Protein AF-A0A2D5GW12-F1 (afdb_monomer)

Radius of gyration: 17.93 Å; Cα contacts (8 Å, |Δi|>4): 454; chains: 1; bounding box: 46×48×48 Å

Structure (mmCIF, N/CA/C/O backbone):
data_AF-A0A2D5GW12-F1
#
_entry.id   AF-A0A2D5GW12-F1
#
loop_
_atom_site.group_PDB
_atom_site.id
_atom_site.type_symbol
_atom_site.label_atom_id
_atom_site.label_alt_id
_atom_site.label_comp_id
_atom_site.label_asym_id
_atom_site.label_entity_id
_atom_site.label_seq_id
_atom_site.pdbx_PDB_ins_code
_atom_site.Cartn_x
_atom_site.Cartn_y
_atom_site.Cartn_z
_atom_site.occupancy
_atom_site.B_iso_or_equiv
_atom_site.auth_seq_id
_atom_site.auth_comp_id
_atom_site.auth_asym_id
_atom_site.auth_atom_id
_atom_site.pdbx_PDB_model_num
ATOM 1 N N . ILE A 1 1 ? -1.863 -20.885 -4.330 1.00 93.12 1 ILE A N 1
ATOM 2 C CA . ILE A 1 1 ? -0.421 -20.572 -4.180 1.00 93.12 1 ILE A CA 1
ATOM 3 C C . ILE A 1 1 ? 0.417 -21.845 -4.154 1.00 93.12 1 ILE A C 1
ATOM 5 O O . ILE A 1 1 ? 1.063 -22.079 -5.155 1.00 93.12 1 ILE A O 1
ATOM 9 N N . ARG A 1 2 ? 0.350 -22.716 -3.129 1.00 97.38 2 ARG A N 1
ATOM 10 C CA . ARG A 1 2 ? 1.159 -23.964 -3.081 1.00 97.38 2 ARG A CA 1
ATOM 11 C C . ARG A 1 2 ? 1.099 -24.809 -4.361 1.00 97.38 2 ARG A C 1
ATOM 13 O O . ARG A 1 2 ? 2.131 -25.068 -4.945 1.00 97.38 2 ARG A O 1
ATOM 20 N N . ALA A 1 3 ? -0.102 -25.092 -4.865 1.00 98.00 3 ALA A N 1
ATOM 21 C CA . ALA A 1 3 ? -0.255 -25.834 -6.121 1.00 98.00 3 ALA A CA 1
ATOM 22 C C . ALA A 1 3 ? 0.416 -25.157 -7.338 1.00 98.00 3 ALA A C 1
ATOM 24 O O . ALA A 1 3 ? 0.892 -25.848 -8.224 1.00 98.00 3 ALA A O 1
ATOM 25 N N . ALA A 1 4 ? 0.470 -23.820 -7.381 1.00 98.00 4 ALA A N 1
ATOM 26 C CA . ALA A 1 4 ? 1.173 -23.096 -8.443 1.00 98.00 4 ALA A CA 1
ATOM 27 C C . ALA A 1 4 ? 2.695 -23.142 -8.245 1.00 98.00 4 ALA A C 1
ATOM 29 O O . ALA A 1 4 ? 3.424 -23.263 -9.219 1.00 98.00 4 ALA A O 1
ATOM 30 N N . ILE A 1 5 ? 3.165 -23.111 -6.992 1.00 98.50 5 ILE A N 1
ATOM 31 C CA . ILE A 1 5 ? 4.583 -23.299 -6.659 1.00 98.50 5 ILE A CA 1
ATOM 32 C C . ILE A 1 5 ? 5.052 -24.693 -7.085 1.00 98.50 5 ILE A C 1
ATOM 34 O O . ILE A 1 5 ? 6.125 -24.808 -7.667 1.00 98.50 5 ILE A O 1
ATOM 38 N N . ASP A 1 6 ? 4.248 -25.726 -6.830 1.00 98.44 6 ASP A N 1
ATOM 39 C CA . ASP A 1 6 ? 4.580 -27.106 -7.199 1.00 98.44 6 ASP A CA 1
ATOM 40 C C . ASP A 1 6 ? 4.675 -27.292 -8.727 1.00 98.44 6 ASP A C 1
ATOM 42 O O . ASP A 1 6 ? 5.466 -28.106 -9.197 1.00 98.44 6 ASP A O 1
ATOM 46 N N . ASP A 1 7 ? 3.895 -26.528 -9.499 1.00 98.50 7 ASP A N 1
ATOM 47 C CA . ASP A 1 7 ? 3.844 -26.591 -10.967 1.00 98.50 7 ASP A CA 1
ATOM 48 C C . ASP A 1 7 ? 4.898 -25.695 -11.650 1.00 98.50 7 ASP A C 1
ATOM 50 O O . ASP A 1 7 ? 5.597 -26.113 -12.570 1.00 98.50 7 ASP A O 1
ATOM 54 N N . LEU A 1 8 ? 5.043 -24.449 -11.188 1.00 98.31 8 LEU A N 1
ATOM 55 C CA . LEU A 1 8 ? 5.810 -23.395 -11.869 1.00 98.31 8 LEU A CA 1
ATOM 56 C C . LEU A 1 8 ? 7.112 -23.014 -11.152 1.00 98.31 8 LEU A C 1
ATOM 58 O O . LEU A 1 8 ? 7.918 -22.261 -11.700 1.00 98.31 8 LEU A O 1
ATOM 62 N N . GLY A 1 9 ? 7.307 -23.480 -9.920 1.00 98.56 9 GLY A N 1
ATOM 63 C CA . GLY A 1 9 ? 8.330 -22.973 -9.009 1.00 98.56 9 GLY A CA 1
ATOM 64 C C . GLY A 1 9 ? 7.919 -21.673 -8.304 1.00 98.56 9 GLY A C 1
ATOM 65 O O . GLY A 1 9 ? 6.956 -20.992 -8.679 1.00 98.56 9 GLY A O 1
ATOM 66 N N . ILE A 1 10 ? 8.662 -21.328 -7.248 1.00 98.50 10 ILE A N 1
ATOM 67 C CA . ILE A 1 10 ? 8.379 -20.174 -6.377 1.00 98.50 10 ILE A CA 1
ATOM 68 C C . ILE A 1 10 ? 8.477 -18.860 -7.159 1.00 98.50 10 ILE A C 1
ATOM 70 O O . ILE A 1 10 ? 7.523 -18.084 -7.167 1.00 98.50 10 ILE A O 1
ATOM 74 N N . ASP A 1 11 ? 9.587 -18.642 -7.866 1.00 98.25 11 ASP A N 1
ATOM 75 C CA . ASP A 1 11 ? 9.885 -17.359 -8.516 1.00 98.25 11 ASP A CA 1
ATOM 76 C C . ASP A 1 11 ? 8.862 -17.008 -9.596 1.00 98.25 11 ASP A C 1
ATOM 78 O O . ASP A 1 11 ? 8.340 -15.894 -9.637 1.00 98.25 11 ASP A O 1
ATOM 82 N N . ARG A 1 12 ? 8.499 -17.984 -10.439 1.00 98.06 12 ARG A N 1
ATOM 83 C CA . ARG A 1 12 ? 7.492 -17.768 -11.481 1.00 98.06 12 ARG A CA 1
ATOM 84 C C . ARG A 1 12 ? 6.094 -17.586 -10.898 1.00 98.06 12 ARG A C 1
ATOM 86 O O . ARG A 1 12 ? 5.320 -16.787 -11.423 1.00 98.06 12 ARG A O 1
ATOM 93 N N . THR A 1 13 ? 5.768 -18.290 -9.815 1.00 98.62 13 THR A N 1
ATOM 94 C CA . THR A 1 13 ? 4.500 -18.081 -9.104 1.00 98.62 13 THR A CA 1
ATOM 95 C C . THR A 1 13 ? 4.423 -16.672 -8.521 1.00 98.62 13 THR A C 1
ATOM 97 O O . THR A 1 13 ? 3.388 -16.022 -8.659 1.00 98.62 13 THR A O 1
ATOM 100 N N . CYS A 1 14 ? 5.509 -16.188 -7.912 1.00 98.56 14 CYS A N 1
ATOM 101 C CA . CYS A 1 14 ? 5.612 -14.826 -7.397 1.00 98.56 14 CYS A CA 1
ATOM 102 C C . CYS A 1 14 ? 5.422 -13.794 -8.514 1.00 98.5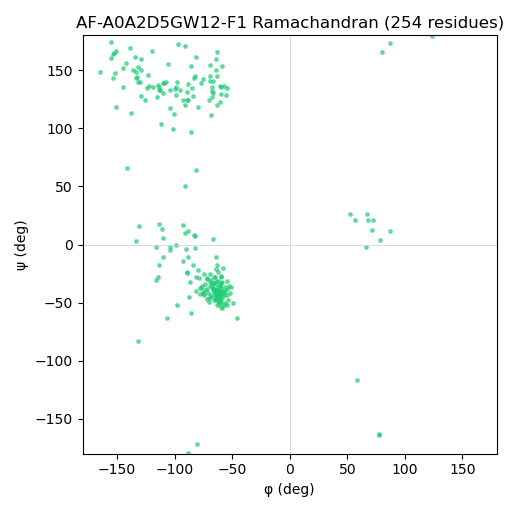6 14 CYS A C 1
ATOM 104 O O . CYS A 1 14 ? 4.531 -12.953 -8.421 1.00 98.56 14 CYS A O 1
ATOM 106 N N . ASP A 1 15 ? 6.192 -13.894 -9.598 1.00 97.62 15 ASP A N 1
ATOM 107 C CA . ASP A 1 15 ? 6.096 -12.973 -10.735 1.00 97.62 15 ASP A CA 1
ATOM 108 C C . ASP A 1 15 ? 4.660 -12.873 -11.288 1.00 97.62 15 ASP A C 1
ATOM 110 O O . ASP A 1 15 ? 4.109 -11.778 -11.421 1.00 97.62 15 ASP A O 1
ATOM 114 N N . LEU A 1 16 ? 3.999 -14.016 -11.512 1.00 97.81 16 LEU A N 1
ATOM 115 C CA . LEU A 1 16 ? 2.615 -14.050 -11.997 1.00 97.81 16 LEU A CA 1
ATOM 116 C C . LEU A 1 16 ? 1.611 -13.493 -10.979 1.00 97.81 16 LEU A C 1
ATOM 118 O O . LEU A 1 16 ? 0.665 -12.805 -11.371 1.00 97.81 16 LEU A O 1
ATOM 122 N N . PHE A 1 17 ? 1.808 -13.764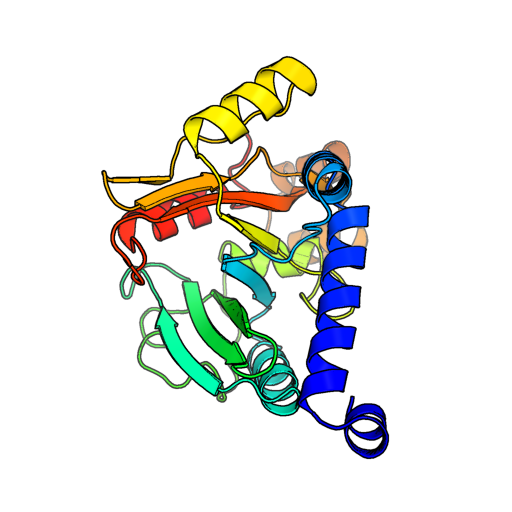 -9.686 1.00 98.00 17 PHE A N 1
ATOM 123 C CA . PHE A 1 17 ? 0.965 -13.219 -8.624 1.00 98.00 17 PHE A CA 1
ATOM 124 C C . PHE A 1 17 ? 1.031 -11.687 -8.610 1.00 98.00 17 PHE A C 1
ATOM 126 O O . PHE A 1 17 ? -0.005 -11.027 -8.668 1.00 98.00 17 PHE A O 1
ATOM 133 N N . PHE A 1 18 ? 2.231 -11.102 -8.626 1.00 97.56 18 PHE A N 1
ATOM 134 C CA . PHE A 1 18 ? 2.379 -9.644 -8.597 1.00 97.56 18 PHE A CA 1
ATOM 135 C C . PHE A 1 18 ? 2.038 -8.973 -9.928 1.00 97.56 18 PHE A C 1
ATOM 137 O O . PHE A 1 18 ? 1.586 -7.828 -9.935 1.00 97.56 18 PHE A O 1
ATOM 144 N N . ALA A 1 19 ? 2.158 -9.676 -11.058 1.00 97.12 19 ALA A N 1
ATOM 145 C CA . ALA A 1 19 ? 1.581 -9.207 -12.313 1.00 97.12 19 ALA A CA 1
ATOM 146 C C . ALA A 1 19 ? 0.052 -9.047 -12.201 1.00 97.12 19 ALA A C 1
ATOM 148 O O . ALA A 1 19 ? -0.491 -8.035 -12.652 1.00 97.12 19 ALA A O 1
ATOM 149 N N . ALA A 1 20 ? -0.631 -10.000 -11.556 1.00 97.69 20 ALA A N 1
ATOM 150 C CA . ALA A 1 20 ? -2.069 -9.924 -11.310 1.00 97.69 20 ALA A CA 1
ATOM 151 C C . ALA A 1 20 ? -2.434 -8.822 -10.299 1.00 97.69 20 ALA A C 1
ATOM 153 O O . ALA A 1 20 ? -3.356 -8.052 -10.567 1.00 97.69 20 ALA A O 1
ATOM 154 N N . GLU A 1 21 ? -1.690 -8.679 -9.197 1.00 98.19 21 GLU A N 1
ATOM 155 C CA . GLU A 1 21 ? -1.925 -7.606 -8.215 1.00 98.19 21 GLU A CA 1
ATOM 156 C C . GLU A 1 21 ? -1.760 -6.214 -8.842 1.00 98.19 21 GLU A C 1
ATOM 158 O O . GLU A 1 21 ? -2.618 -5.346 -8.663 1.00 98.19 21 GLU A O 1
ATOM 163 N N . ARG A 1 22 ? -0.715 -6.002 -9.658 1.00 97.88 22 ARG A N 1
ATOM 164 C CA . ARG A 1 22 ? -0.532 -4.748 -10.410 1.00 97.88 22 ARG A CA 1
ATOM 165 C C . ARG A 1 22 ? -1.679 -4.488 -11.379 1.00 97.88 22 ARG A C 1
ATOM 167 O O . ARG A 1 22 ? -2.168 -3.362 -11.442 1.00 97.88 22 ARG A O 1
ATOM 174 N N . ALA A 1 23 ? -2.133 -5.508 -12.107 1.00 97.62 23 ALA A N 1
ATOM 175 C CA . ALA A 1 23 ? -3.271 -5.371 -13.013 1.00 97.62 23 ALA A CA 1
ATOM 176 C C . ALA A 1 23 ? -4.561 -5.007 -12.257 1.00 97.62 23 ALA A C 1
ATOM 178 O O . ALA A 1 23 ? -5.297 -4.120 -12.692 1.00 97.62 23 ALA A O 1
ATOM 179 N N . TYR A 1 24 ? -4.811 -5.644 -11.111 1.00 98.06 24 TYR A N 1
ATOM 180 C CA . TYR A 1 24 ? -5.976 -5.373 -10.272 1.00 98.06 24 TYR A CA 1
ATOM 181 C C . TYR A 1 24 ? -5.961 -3.950 -9.700 1.00 98.06 24 TYR A C 1
ATOM 183 O O . TYR A 1 24 ? -6.946 -3.217 -9.825 1.00 98.06 24 TYR A O 1
ATOM 191 N N . TRP A 1 25 ? -4.831 -3.520 -9.137 1.00 97.75 25 TRP A N 1
ATOM 192 C CA . TRP A 1 25 ? -4.657 -2.156 -8.635 1.00 97.75 25 TRP A CA 1
ATOM 193 C C . TRP A 1 25 ? -4.823 -1.112 -9.748 1.00 97.75 25 TRP A C 1
ATOM 195 O O . TRP A 1 25 ? -5.579 -0.154 -9.589 1.00 97.75 25 TRP A O 1
ATOM 205 N N . GLN A 1 26 ? -4.206 -1.333 -10.911 1.00 97.25 26 GLN A N 1
ATOM 206 C CA . GLN A 1 26 ? -4.296 -0.432 -12.060 1.00 97.25 26 GLN A CA 1
ATOM 207 C C . GLN A 1 26 ? -5.744 -0.253 -12.551 1.00 97.25 26 GLN A C 1
ATOM 209 O O . GLN A 1 26 ? -6.155 0.848 -12.923 1.00 97.25 26 GLN A O 1
ATOM 214 N N . GLN A 1 27 ? -6.569 -1.302 -12.538 1.00 96.31 27 GLN A N 1
ATOM 215 C CA . GLN A 1 27 ? -7.988 -1.180 -12.905 1.00 96.31 27 GLN A CA 1
ATOM 216 C C . GLN A 1 27 ? -8.765 -0.241 -11.975 1.00 96.31 27 GLN A C 1
ATOM 218 O O . GLN A 1 27 ? -9.770 0.342 -12.382 1.00 96.31 27 GLN A O 1
ATOM 223 N N . ARG A 1 28 ? -8.277 -0.045 -10.751 1.00 96.19 28 ARG A N 1
ATOM 224 C CA . ARG A 1 28 ? -8.914 0.757 -9.705 1.00 96.19 28 ARG A CA 1
ATOM 225 C C . ARG A 1 28 ? -8.152 2.041 -9.393 1.00 96.19 28 ARG A C 1
ATOM 227 O O . ARG A 1 28 ? -8.450 2.656 -8.383 1.00 96.19 28 ARG A O 1
ATOM 234 N N . ASN A 1 29 ? -7.195 2.439 -10.229 1.00 97.56 29 ASN A N 1
ATOM 235 C CA . ASN A 1 29 ? -6.465 3.693 -10.089 1.00 97.56 29 ASN A CA 1
ATOM 236 C C . ASN A 1 29 ? -6.301 4.350 -11.470 1.00 97.56 29 ASN A C 1
ATOM 238 O O . ASN A 1 29 ? -5.664 3.798 -12.371 1.00 97.56 29 ASN A O 1
ATOM 242 N N . GLY A 1 30 ? -6.941 5.501 -11.675 1.00 96.25 30 GLY A N 1
ATOM 243 C CA . GLY A 1 30 ? -6.948 6.212 -12.952 1.00 96.25 30 GLY A CA 1
ATOM 244 C C . GLY A 1 30 ? -5.565 6.697 -13.358 1.00 96.25 30 GLY A C 1
ATOM 245 O O . GLY A 1 30 ? -5.158 6.509 -14.508 1.00 96.25 30 GLY A O 1
ATOM 246 N N . VAL A 1 31 ? -4.815 7.235 -12.398 1.00 96.06 31 VAL A N 1
ATOM 247 C CA . VAL A 1 31 ? -3.455 7.733 -12.618 1.00 96.06 31 VAL A CA 1
ATOM 248 C C . VAL A 1 31 ? -2.508 6.597 -13.002 1.00 96.06 31 VAL A C 1
ATOM 250 O O . VAL A 1 31 ? -1.716 6.736 -13.932 1.00 96.06 31 VAL A O 1
ATOM 253 N N . ALA A 1 32 ? -2.653 5.429 -12.375 1.00 96.38 32 ALA A N 1
ATOM 254 C CA . ALA A 1 32 ? -1.909 4.230 -12.734 1.00 96.38 32 ALA A CA 1
ATOM 255 C C . ALA A 1 32 ? -2.147 3.807 -14.187 1.00 96.38 32 ALA A C 1
ATOM 257 O O . ALA A 1 32 ? -1.201 3.426 -14.870 1.00 96.38 32 ALA A O 1
ATOM 258 N N . ARG A 1 33 ? -3.388 3.883 -14.695 1.00 96.81 33 ARG A N 1
ATOM 259 C CA . ARG A 1 33 ? -3.682 3.561 -16.106 1.00 96.81 33 ARG A CA 1
ATOM 260 C C . ARG A 1 33 ? -3.012 4.531 -17.064 1.00 96.81 33 ARG A C 1
ATOM 262 O O . ARG A 1 33 ? -2.445 4.086 -18.058 1.00 96.81 33 ARG A O 1
ATOM 269 N N . ILE A 1 34 ? -3.080 5.825 -16.757 1.00 95.81 34 ILE A N 1
ATOM 270 C CA . ILE A 1 34 ? -2.430 6.877 -17.542 1.00 95.81 34 ILE A CA 1
ATOM 271 C C . ILE A 1 34 ? -0.928 6.609 -17.590 1.00 95.81 34 ILE A C 1
ATOM 273 O O . ILE A 1 34 ? -0.362 6.455 -18.671 1.00 95.81 34 ILE A O 1
ATOM 277 N N . GLN A 1 35 ? -0.294 6.467 -16.425 1.00 95.44 35 GLN A N 1
ATOM 278 C CA . GLN A 1 35 ? 1.147 6.272 -16.363 1.00 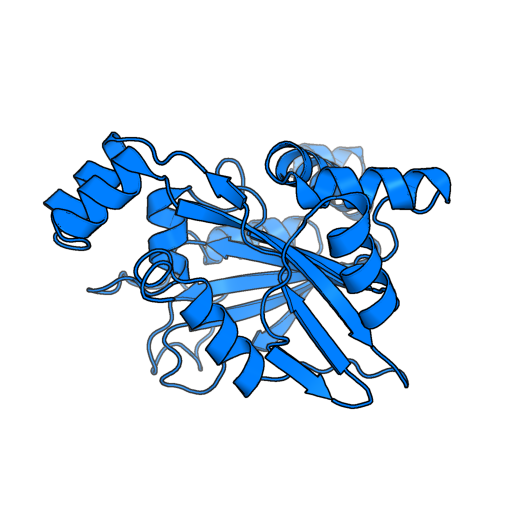95.44 35 GLN A CA 1
ATOM 279 C C . GLN A 1 35 ? 1.568 4.946 -17.001 1.00 95.44 35 GLN A C 1
ATOM 281 O O . GLN A 1 35 ? 2.532 4.922 -17.762 1.00 95.44 35 GLN A O 1
ATOM 286 N N . LYS A 1 36 ? 0.819 3.857 -16.793 1.00 96.31 36 LYS A N 1
ATOM 287 C CA . LYS A 1 36 ? 1.095 2.580 -17.460 1.00 96.31 36 LYS A CA 1
ATOM 288 C C . LYS A 1 36 ? 1.061 2.704 -18.975 1.00 96.31 36 LYS A C 1
ATOM 290 O O . LYS A 1 36 ? 1.971 2.209 -19.628 1.00 96.31 36 LYS A O 1
ATOM 295 N N . ALA A 1 37 ? 0.042 3.364 -19.527 1.00 95.56 37 ALA A N 1
ATOM 296 C CA . ALA A 1 37 ? -0.074 3.548 -20.969 1.00 95.56 37 ALA A CA 1
ATOM 297 C C . ALA A 1 37 ? 1.152 4.278 -21.536 1.00 95.56 37 ALA A C 1
ATOM 299 O O . ALA A 1 37 ? 1.675 3.875 -22.569 1.00 95.56 37 ALA A O 1
ATOM 300 N N . ARG A 1 38 ? 1.659 5.290 -20.820 1.00 93.31 38 ARG A N 1
ATOM 301 C CA . ARG A 1 38 ? 2.881 6.024 -21.188 1.00 93.31 38 ARG A CA 1
ATOM 302 C C . ARG A 1 38 ? 4.126 5.139 -21.130 1.00 93.31 38 ARG A C 1
ATOM 304 O O . ARG A 1 38 ? 4.958 5.195 -22.023 1.00 93.31 38 ARG A O 1
ATOM 311 N N . GLN A 1 39 ? 4.252 4.286 -20.118 1.00 94.56 39 GLN A N 1
ATOM 312 C CA . GLN A 1 39 ? 5.381 3.354 -20.023 1.00 94.56 39 GLN A CA 1
ATOM 313 C C . GLN A 1 39 ? 5.307 2.220 -21.052 1.00 94.56 39 GLN A C 1
ATOM 315 O O . GLN A 1 39 ? 6.339 1.723 -21.505 1.00 94.56 39 GLN A O 1
ATOM 320 N N . ASP A 1 40 ? 4.100 1.826 -21.455 1.00 96.38 40 ASP A N 1
ATOM 321 C CA . ASP A 1 40 ? 3.878 0.810 -22.483 1.00 96.38 40 ASP A CA 1
ATOM 322 C C . ASP A 1 40 ? 4.277 1.284 -23.879 1.00 96.38 40 ASP A C 1
ATOM 324 O O . ASP A 1 40 ? 4.787 0.475 -24.653 1.00 96.38 40 ASP A O 1
ATOM 328 N N . THR A 1 41 ? 4.146 2.578 -24.200 1.00 95.62 41 THR A N 1
ATOM 329 C CA . THR A 1 41 ? 4.660 3.107 -25.480 1.00 95.62 41 THR A CA 1
ATOM 330 C C . THR A 1 41 ? 6.183 3.003 -25.588 1.00 95.62 41 THR A C 1
ATOM 332 O O . THR A 1 41 ? 6.719 2.973 -26.694 1.00 95.62 41 THR A O 1
ATOM 335 N N . LEU A 1 42 ? 6.869 2.891 -24.447 1.00 93.81 42 LEU A N 1
ATOM 336 C CA . LEU A 1 42 ? 8.315 2.711 -24.332 1.00 93.81 42 LEU A CA 1
ATOM 337 C C . LEU A 1 42 ? 8.716 1.242 -24.103 1.00 93.81 42 LEU A C 1
ATOM 339 O O . LEU A 1 42 ? 9.900 0.942 -23.980 1.00 93.81 42 LEU A O 1
ATOM 343 N N . GLY A 1 43 ? 7.749 0.318 -24.030 1.00 94.69 43 GLY A N 1
ATOM 344 C CA . GLY A 1 43 ? 7.993 -1.106 -23.781 1.00 94.69 43 GLY A CA 1
ATOM 345 C C . GLY A 1 43 ? 8.428 -1.451 -22.350 1.00 94.69 43 GLY A C 1
ATOM 346 O O . GLY A 1 43 ? 8.867 -2.573 -22.113 1.00 94.69 43 GLY A O 1
ATOM 347 N N . MET A 1 44 ? 8.312 -0.521 -21.394 1.00 93.06 44 MET A N 1
ATOM 348 C CA . MET A 1 44 ? 8.771 -0.719 -20.010 1.00 93.06 44 MET A CA 1
ATOM 349 C C . MET A 1 44 ? 7.721 -1.385 -19.113 1.00 93.06 44 MET A C 1
ATOM 351 O O . MET A 1 44 ? 8.057 -2.104 -18.172 1.00 93.06 44 MET A O 1
ATOM 355 N N . GLY A 1 45 ? 6.435 -1.137 -19.367 1.00 94.00 45 GLY A N 1
ATOM 356 C CA . GLY A 1 45 ? 5.363 -1.592 -18.487 1.00 94.00 45 GLY A CA 1
ATOM 357 C C . GLY A 1 45 ? 5.509 -1.058 -17.060 1.00 94.00 45 GLY A C 1
ATOM 358 O O . GLY A 1 45 ? 5.398 0.142 -16.845 1.00 94.00 45 GLY A O 1
ATOM 359 N N . TRP A 1 46 ? 5.703 -1.956 -16.091 1.00 95.44 46 TRP A N 1
ATOM 360 C CA . TRP A 1 46 ? 5.975 -1.608 -14.686 1.00 95.44 46 TRP A CA 1
ATOM 361 C C . TRP A 1 46 ? 7.391 -2.008 -14.244 1.00 95.44 46 TRP A C 1
ATOM 363 O O . TRP A 1 46 ? 7.647 -2.112 -13.053 1.00 95.44 46 TRP A O 1
ATOM 373 N N . ALA A 1 47 ? 8.314 -2.274 -15.174 1.00 93.31 47 ALA A N 1
ATOM 374 C CA . ALA A 1 47 ? 9.641 -2.806 -14.846 1.00 93.31 47 ALA A CA 1
ATOM 375 C C . ALA A 1 47 ? 10.512 -1.868 -13.982 1.00 93.31 47 ALA A C 1
ATOM 377 O O . ALA A 1 47 ? 11.482 -2.320 -13.386 1.00 93.31 47 ALA A O 1
ATOM 378 N N . ASN A 1 48 ? 10.174 -0.579 -13.904 1.00 94.06 48 ASN A N 1
ATOM 379 C CA . ASN A 1 48 ? 10.836 0.435 -13.078 1.00 94.06 48 ASN A CA 1
ATOM 380 C C . ASN A 1 48 ? 10.195 0.617 -11.689 1.00 94.06 48 ASN A C 1
ATOM 382 O O . ASN A 1 48 ? 10.395 1.661 -11.061 1.00 94.06 48 ASN A O 1
ATOM 386 N N . HIS A 1 49 ? 9.383 -0.339 -11.229 1.00 95.19 49 HIS A N 1
ATOM 387 C CA . HIS A 1 49 ? 8.817 -0.276 -9.887 1.00 95.19 49 HIS A CA 1
ATOM 388 C C . HIS A 1 49 ? 9.927 -0.276 -8.824 1.00 95.19 49 HIS A C 1
ATOM 390 O O . HIS A 1 49 ? 10.869 -1.064 -8.902 1.00 95.19 49 HIS A O 1
ATOM 396 N N . ASP A 1 50 ? 9.803 0.583 -7.816 1.00 95.44 50 ASP A N 1
ATOM 397 C CA . ASP A 1 50 ? 10.705 0.590 -6.658 1.00 95.44 50 ASP A CA 1
ATOM 398 C C . ASP A 1 50 ? 10.193 -0.409 -5.617 1.00 95.44 50 ASP A C 1
ATOM 400 O O . ASP A 1 50 ? 10.842 -1.418 -5.335 1.00 95.44 50 ASP A O 1
ATOM 404 N N . HIS A 1 51 ? 8.961 -0.205 -5.146 1.00 96.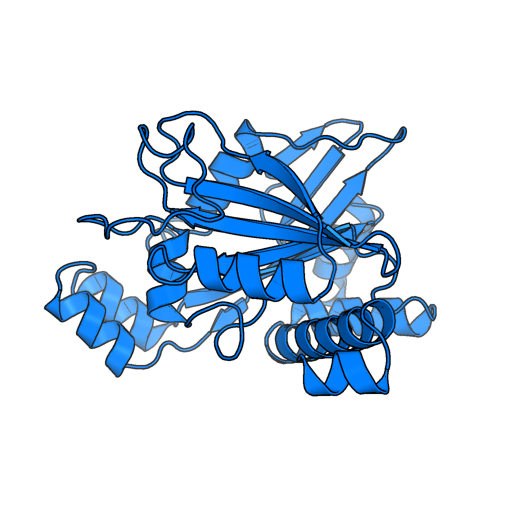56 51 HIS A N 1
ATOM 405 C CA . HIS A 1 51 ? 8.300 -1.109 -4.218 1.00 96.56 51 HIS A CA 1
ATOM 406 C C . HIS A 1 51 ? 6.770 -1.097 -4.364 1.00 96.56 51 HIS A C 1
ATOM 408 O O . HIS A 1 51 ? 6.173 -0.262 -5.049 1.00 96.56 51 HIS A O 1
ATOM 414 N N . HIS A 1 52 ? 6.135 -2.094 -3.749 1.00 98.06 52 HIS A N 1
ATOM 415 C CA . HIS A 1 52 ? 4.684 -2.249 -3.662 1.00 98.06 52 HIS A CA 1
ATOM 416 C C . HIS A 1 52 ? 4.266 -2.082 -2.202 1.00 98.06 52 HIS A C 1
ATOM 418 O O . HIS A 1 52 ? 4.870 -2.703 -1.325 1.00 98.06 52 HIS A O 1
ATOM 424 N N . THR A 1 53 ? 3.204 -1.327 -1.939 1.00 98.38 53 THR A N 1
ATOM 425 C CA . THR A 1 53 ? 2.739 -1.110 -0.564 1.00 98.38 53 THR A CA 1
ATOM 426 C C . THR A 1 53 ? 1.365 -1.706 -0.343 1.00 98.38 53 THR A C 1
ATOM 428 O O . THR A 1 53 ? 0.401 -1.417 -1.061 1.00 98.38 53 THR A O 1
ATOM 431 N N . TYR A 1 54 ? 1.274 -2.532 0.693 1.00 98.50 54 TYR A N 1
ATOM 432 C CA . TYR A 1 54 ? 0.070 -3.224 1.119 1.00 98.50 54 TYR A CA 1
ATOM 433 C C . TYR A 1 54 ? -0.291 -2.803 2.534 1.00 98.50 54 TYR A C 1
ATOM 435 O O . TYR A 1 54 ? 0.554 -2.777 3.419 1.00 98.50 54 TYR A O 1
ATOM 443 N N . ARG A 1 55 ? -1.576 -2.531 2.753 1.00 98.44 55 ARG A N 1
ATOM 444 C CA 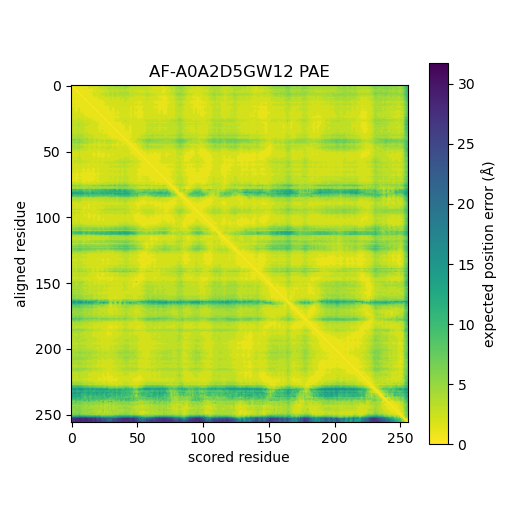. ARG A 1 55 ? -2.145 -2.251 4.071 1.00 98.44 55 ARG A CA 1
ATOM 445 C C . ARG A 1 55 ? -2.912 -3.474 4.559 1.00 98.44 55 ARG A C 1
ATOM 447 O O . ARG A 1 55 ? -3.693 -4.053 3.801 1.00 98.44 55 ARG A O 1
ATOM 454 N N . SER A 1 56 ? -2.689 -3.871 5.807 1.00 98.38 56 SER A N 1
ATOM 455 C CA . SER A 1 56 ? -3.370 -5.018 6.413 1.00 98.38 56 SER A CA 1
ATOM 456 C C . SER A 1 56 ? -3.877 -4.689 7.805 1.00 98.38 56 SER A C 1
ATOM 458 O O . SER A 1 56 ? -3.264 -3.930 8.558 1.00 98.38 56 SER A O 1
ATOM 460 N N . SER A 1 57 ? -4.991 -5.316 8.181 1.00 97.81 57 SER A N 1
ATOM 461 C CA . SER A 1 57 ? -5.443 -5.248 9.564 1.00 97.81 57 SER A CA 1
ATOM 462 C C . SER A 1 57 ? -4.496 -6.024 10.477 1.00 97.81 57 SER A C 1
ATOM 464 O O . SER A 1 57 ? -3.869 -7.011 10.080 1.00 97.81 57 SER A O 1
ATOM 466 N N . ARG A 1 58 ? -4.462 -5.624 11.749 1.00 97.38 58 ARG A N 1
ATOM 467 C CA . ARG A 1 58 ? -3.703 -6.298 12.815 1.00 97.38 58 ARG A CA 1
ATOM 468 C C . ARG A 1 58 ? -4.045 -7.788 12.927 1.00 97.38 58 ARG A C 1
ATOM 470 O O . ARG A 1 58 ? -3.167 -8.631 13.079 1.00 97.38 58 ARG A O 1
ATOM 477 N N . LYS A 1 59 ? -5.327 -8.124 12.749 1.00 96.69 59 LYS A N 1
ATOM 478 C CA . LYS A 1 59 ? -5.858 -9.494 12.805 1.00 96.69 59 LYS A CA 1
ATOM 479 C C . LYS A 1 59 ? -5.276 -10.421 11.733 1.00 96.69 59 LYS A C 1
ATOM 481 O O . LYS A 1 59 ? -5.198 -11.637 11.941 1.00 96.69 59 LYS A O 1
ATOM 486 N N . HIS A 1 60 ? -4.936 -9.879 10.566 1.00 97.56 60 HIS A N 1
ATOM 487 C CA . HIS A 1 60 ? -4.522 -10.662 9.401 1.00 97.56 60 HIS A CA 1
ATOM 488 C C . HIS A 1 60 ? -3.081 -10.414 8.959 1.00 97.56 60 HIS A C 1
ATOM 490 O O . HIS A 1 60 ? -2.601 -11.147 8.095 1.00 97.56 60 HIS A O 1
ATOM 496 N N . PHE A 1 61 ? -2.365 -9.501 9.616 1.00 98.19 61 PHE A N 1
ATOM 497 C CA . PHE A 1 61 ? -1.001 -9.130 9.251 1.00 98.19 61 PHE A CA 1
ATOM 498 C C . PHE A 1 61 ? -0.045 -10.325 9.167 1.00 98.19 61 PHE A C 1
ATOM 500 O O . PHE A 1 61 ? 0.538 -10.571 8.116 1.00 98.19 61 PHE A O 1
ATOM 507 N N . TRP A 1 62 ? 0.023 -11.159 10.207 1.00 97.38 62 TRP A N 1
ATOM 508 C CA . TRP A 1 62 ? 0.892 -12.344 10.201 1.00 97.38 62 TRP A CA 1
ATOM 509 C C . TRP A 1 62 ? 0.568 -13.340 9.073 1.00 97.38 62 TRP A C 1
ATOM 511 O O . TRP A 1 62 ? 1.442 -14.058 8.588 1.00 97.38 62 TRP A O 1
ATOM 521 N N . ARG A 1 63 ? -0.688 -13.376 8.599 1.00 97.12 63 ARG A N 1
ATOM 522 C CA . ARG A 1 63 ? -1.090 -14.207 7.452 1.00 97.12 63 ARG A CA 1
ATOM 523 C C . ARG A 1 63 ? -0.666 -13.587 6.131 1.00 97.12 63 ARG A C 1
ATOM 525 O O . ARG A 1 63 ? -0.288 -14.337 5.236 1.00 97.12 63 ARG A O 1
ATOM 532 N N . LEU A 1 64 ? -0.735 -12.259 6.007 1.00 98.06 64 LEU A N 1
ATOM 533 C CA . LEU A 1 64 ? -0.170 -11.546 4.862 1.00 98.06 64 LEU A CA 1
ATOM 534 C C . LEU A 1 64 ? 1.322 -11.878 4.747 1.00 98.06 64 LEU A C 1
ATOM 536 O O . LEU A 1 64 ? 1.741 -12.366 3.701 1.00 98.06 64 LEU A O 1
ATOM 540 N N . ILE A 1 65 ? 2.079 -11.725 5.839 1.00 98.50 65 ILE A N 1
ATOM 541 C CA . ILE A 1 65 ? 3.506 -12.081 5.894 1.00 98.50 65 ILE A CA 1
ATOM 542 C C . ILE A 1 65 ? 3.724 -13.546 5.507 1.00 98.50 65 ILE A C 1
ATOM 544 O O . ILE A 1 65 ? 4.477 -13.819 4.577 1.00 98.50 65 ILE A O 1
ATOM 548 N N . SER A 1 66 ? 2.975 -14.477 6.106 1.00 97.88 66 SER A N 1
ATOM 549 C CA . SER A 1 66 ? 3.086 -15.910 5.789 1.00 97.88 66 SER A CA 1
ATOM 550 C C . SER A 1 66 ? 2.865 -16.220 4.302 1.00 97.88 66 SER A C 1
ATOM 552 O O . SER A 1 66 ? 3.480 -17.134 3.755 1.00 97.88 66 SER A O 1
ATOM 554 N N . VAL A 1 67 ? 1.953 -15.504 3.631 1.00 98.06 67 VAL A N 1
ATOM 555 C CA . VAL A 1 67 ? 1.711 -15.673 2.190 1.00 98.06 67 VAL A CA 1
ATOM 556 C C . VAL A 1 67 ? 2.878 -15.129 1.370 1.00 98.06 67 VAL A C 1
ATOM 558 O O . VAL A 1 67 ? 3.274 -15.775 0.399 1.00 98.06 67 VAL A O 1
ATOM 561 N N . LEU A 1 68 ? 3.431 -13.978 1.754 1.00 98.56 68 LEU A N 1
ATOM 562 C CA . LEU A 1 68 ? 4.590 -13.381 1.092 1.00 98.56 68 LEU A CA 1
ATOM 563 C C . LEU A 1 68 ? 5.823 -14.281 1.218 1.00 98.56 68 LEU A C 1
ATOM 565 O O . LEU A 1 68 ? 6.457 -14.588 0.213 1.00 98.56 68 LEU A O 1
ATOM 569 N N . GLU A 1 69 ? 6.117 -14.800 2.407 1.00 98.44 69 GLU A N 1
ATOM 570 C CA . GLU A 1 69 ? 7.208 -15.764 2.599 1.00 98.44 69 GLU A CA 1
ATOM 571 C C . GLU A 1 69 ? 6.992 -17.043 1.777 1.00 98.44 69 GLU A C 1
ATOM 573 O O . GLU A 1 69 ? 7.935 -17.588 1.202 1.00 98.44 69 GLU A O 1
ATOM 578 N N . LEU A 1 70 ? 5.737 -17.490 1.622 1.00 98.31 70 LEU A N 1
ATOM 579 C CA . LEU A 1 70 ? 5.406 -18.604 0.729 1.00 98.31 70 LEU A CA 1
ATOM 580 C C . LEU A 1 70 ? 5.784 -18.328 -0.732 1.00 98.31 70 LEU A C 1
ATOM 582 O O . LEU A 1 70 ? 6.120 -19.256 -1.461 1.00 98.31 70 LEU A O 1
ATOM 586 N N . LEU A 1 71 ? 5.700 -17.067 -1.158 1.00 98.56 71 LEU A N 1
ATOM 587 C CA . LEU A 1 71 ? 6.099 -16.593 -2.485 1.00 98.56 71 LEU A CA 1
ATOM 588 C C . LEU A 1 71 ? 7.614 -16.314 -2.579 1.00 98.56 71 LEU A C 1
ATOM 590 O O . LEU A 1 71 ? 8.081 -15.799 -3.593 1.00 98.56 71 LEU A O 1
ATOM 594 N N . GLY A 1 72 ? 8.389 -16.687 -1.557 1.00 98.44 72 GLY A N 1
ATOM 595 C CA . GLY A 1 72 ? 9.847 -16.579 -1.538 1.00 98.44 72 GLY A CA 1
ATOM 596 C C . GLY A 1 72 ? 10.376 -15.234 -1.052 1.00 98.44 72 GLY A C 1
ATOM 597 O O . GLY A 1 72 ? 11.562 -14.963 -1.229 1.00 98.44 72 GLY A O 1
ATOM 598 N N . PHE A 1 73 ? 9.526 -14.385 -0.468 1.00 98.62 73 PHE A N 1
ATOM 599 C CA . PHE A 1 73 ? 9.985 -13.140 0.138 1.00 98.62 73 PHE A CA 1
ATOM 600 C C . PHE A 1 73 ? 10.799 -13.409 1.403 1.00 98.62 73 PHE A C 1
ATOM 602 O O . PHE A 1 73 ? 10.492 -14.310 2.180 1.00 98.62 73 PHE A O 1
ATOM 609 N N . GLN A 1 74 ? 11.810 -12.576 1.619 1.00 98.12 74 GLN A N 1
ATOM 610 C CA . GLN A 1 74 ? 12.636 -12.556 2.817 1.00 98.12 74 GLN A CA 1
ATOM 611 C C . GLN A 1 74 ? 12.413 -11.241 3.557 1.00 98.12 74 GLN A C 1
ATOM 613 O O . GLN A 1 74 ? 12.350 -10.174 2.945 1.00 98.12 74 GLN A O 1
ATOM 618 N N . LEU A 1 75 ? 12.291 -11.314 4.880 1.00 96.69 75 LEU A N 1
ATOM 619 C CA . LEU A 1 75 ? 12.186 -10.137 5.739 1.00 96.69 75 LEU A CA 1
ATOM 620 C C . LEU A 1 75 ? 13.508 -9.368 5.703 1.00 96.69 75 LEU A C 1
ATOM 622 O O . LEU A 1 75 ? 14.568 -9.952 5.928 1.00 96.69 75 LEU A O 1
ATOM 626 N N . ARG A 1 76 ? 13.440 -8.058 5.465 1.00 93.69 76 ARG A N 1
ATOM 627 C CA . ARG A 1 76 ? 14.621 -7.192 5.400 1.00 93.69 76 ARG A CA 1
ATOM 628 C C . ARG A 1 76 ? 14.742 -6.296 6.627 1.00 93.69 76 ARG A C 1
ATOM 630 O O . ARG A 1 76 ? 15.698 -6.410 7.386 1.00 93.69 76 ARG A O 1
ATOM 637 N N . GLU A 1 77 ? 13.782 -5.401 6.832 1.00 91.94 77 GLU A N 1
ATOM 638 C CA . GLU A 1 77 ? 13.811 -4.435 7.932 1.00 91.94 77 GLU A CA 1
ATOM 639 C C . GLU A 1 77 ? 12.409 -4.160 8.480 1.00 91.94 77 GLU A C 1
ATOM 641 O O . GLU A 1 77 ? 11.412 -4.279 7.769 1.00 91.94 77 GLU A O 1
ATOM 646 N N . ARG A 1 78 ? 12.338 -3.806 9.765 1.00 92.44 78 ARG A N 1
ATOM 647 C CA . ARG A 1 78 ? 11.131 -3.250 10.383 1.00 92.44 78 ARG A CA 1
ATOM 648 C C . ARG A 1 78 ? 11.235 -1.738 10.298 1.00 92.44 78 ARG A C 1
ATOM 650 O O . ARG A 1 78 ? 12.218 -1.167 10.768 1.00 92.44 78 ARG A O 1
ATOM 657 N N . PHE A 1 79 ? 10.233 -1.109 9.707 1.00 89.12 79 PHE A N 1
ATOM 658 C CA . PHE A 1 79 ? 10.202 0.324 9.475 1.00 89.12 79 PHE A CA 1
ATOM 659 C C . PHE A 1 79 ? 9.110 0.979 10.318 1.00 89.12 79 PHE A C 1
ATOM 661 O O . PHE A 1 79 ? 7.984 0.495 10.369 1.00 89.12 79 PHE A O 1
ATOM 668 N N . TYR A 1 80 ? 9.440 2.074 10.995 1.00 86.94 80 TYR A N 1
ATOM 669 C CA . TYR A 1 80 ? 8.506 2.859 11.802 1.00 86.94 80 TYR A CA 1
ATOM 670 C C . TYR A 1 80 ? 9.127 4.223 12.113 1.00 86.94 80 TYR A C 1
ATOM 672 O O . TYR A 1 80 ? 10.344 4.343 12.276 1.00 86.94 80 TYR A O 1
ATOM 680 N N . ALA A 1 81 ? 8.300 5.258 12.238 1.00 83.56 81 ALA A N 1
ATOM 681 C CA . ALA A 1 81 ? 8.751 6.624 12.503 1.00 83.56 81 ALA A CA 1
ATOM 682 C C . ALA A 1 81 ? 8.827 6.943 14.008 1.00 83.56 81 ALA A C 1
ATOM 684 O O . ALA A 1 81 ? 8.296 7.940 14.494 1.00 83.56 81 ALA A O 1
ATOM 685 N N . GLY A 1 82 ? 9.487 6.062 14.761 1.00 81.81 82 GLY A N 1
ATOM 686 C CA . GLY A 1 82 ? 9.531 6.103 16.225 1.00 81.81 82 GLY A CA 1
ATOM 687 C C . GLY A 1 82 ? 8.366 5.370 16.901 1.00 81.81 82 GLY A C 1
ATOM 688 O O . GLY A 1 82 ? 7.451 4.874 16.250 1.00 81.81 82 GLY A O 1
ATOM 689 N N . LYS A 1 83 ? 8.426 5.262 18.235 1.00 80.25 83 LYS A N 1
ATOM 690 C CA . LYS A 1 83 ? 7.481 4.447 19.023 1.00 80.25 83 LYS A CA 1
ATOM 691 C C . LYS A 1 83 ? 6.048 4.982 19.003 1.00 80.25 83 LYS A C 1
ATOM 693 O O . LYS A 1 83 ? 5.106 4.207 18.995 1.00 80.25 83 LYS A O 1
ATOM 698 N N . GLU A 1 84 ? 5.888 6.297 18.940 1.00 83.62 84 GLU A N 1
ATOM 699 C CA . GLU A 1 84 ? 4.577 6.955 19.022 1.00 83.62 84 GLU A CA 1
ATOM 700 C C . GLU A 1 84 ? 3.917 7.168 17.650 1.00 83.62 84 GLU A C 1
ATOM 702 O O . GLU A 1 84 ? 2.927 7.885 17.548 1.00 83.62 84 GLU A O 1
ATOM 707 N N . ALA A 1 85 ? 4.459 6.575 16.578 1.00 84.38 85 ALA A N 1
ATOM 708 C CA . ALA A 1 85 ? 3.927 6.753 15.226 1.00 84.38 85 ALA A CA 1
ATOM 709 C C . ALA A 1 85 ? 2.512 6.164 15.063 1.00 84.38 85 ALA A C 1
ATOM 711 O O . ALA A 1 85 ? 1.735 6.639 14.239 1.00 84.38 85 ALA A O 1
ATOM 712 N N . GLY A 1 86 ? 2.168 5.133 15.844 1.00 92.06 86 GLY A N 1
ATOM 713 C CA . GLY A 1 86 ? 0.878 4.439 15.755 1.00 92.06 86 GLY A CA 1
ATOM 714 C C . GLY A 1 86 ? 0.781 3.436 14.598 1.00 92.06 86 GLY A C 1
ATOM 715 O O . GLY A 1 86 ? -0.272 2.838 14.382 1.00 92.06 86 GLY A O 1
ATOM 716 N N . TRP A 1 87 ? 1.868 3.237 13.850 1.00 94.94 87 TRP A N 1
ATOM 717 C CA . TRP A 1 87 ? 1.956 2.326 12.713 1.00 94.94 87 TRP A CA 1
ATOM 718 C C . TRP A 1 87 ? 3.400 1.845 12.511 1.00 94.94 87 TRP A C 1
ATOM 720 O O . TRP A 1 87 ? 4.353 2.434 13.031 1.00 94.94 87 TRP A O 1
ATOM 730 N N . GLY A 1 88 ? 3.561 0.782 11.733 1.00 95.25 88 GLY A N 1
ATOM 731 C CA . GLY A 1 88 ? 4.845 0.354 11.194 1.00 95.25 88 GLY A CA 1
ATOM 732 C C . GLY A 1 88 ? 4.667 -0.468 9.926 1.00 95.25 88 GLY A C 1
ATOM 733 O O . GLY A 1 88 ? 3.547 -0.796 9.534 1.00 95.25 88 GLY A O 1
ATOM 734 N N . ALA A 1 89 ? 5.784 -0.805 9.295 1.00 95.81 89 ALA A N 1
ATOM 735 C CA . ALA A 1 89 ? 5.829 -1.660 8.129 1.00 95.81 89 ALA A CA 1
ATOM 736 C C . ALA A 1 89 ? 6.865 -2.767 8.303 1.00 95.81 89 ALA A C 1
ATOM 738 O O . ALA A 1 89 ? 7.975 -2.543 8.796 1.00 95.81 89 ALA A O 1
ATOM 739 N N . GLN A 1 90 ? 6.515 -3.967 7.856 1.00 97.19 90 GLN A N 1
ATOM 740 C CA . GLN A 1 90 ? 7.507 -4.995 7.590 1.00 97.19 90 GLN A CA 1
ATOM 741 C C . GLN A 1 90 ? 7.941 -4.866 6.131 1.00 97.19 90 GLN A C 1
ATOM 743 O O . GLN A 1 90 ? 7.115 -4.995 5.228 1.00 97.19 90 GLN A O 1
ATOM 748 N N . VAL A 1 91 ? 9.231 -4.620 5.906 1.00 97.12 91 VAL A N 1
ATOM 749 C CA . VAL A 1 91 ? 9.813 -4.584 4.562 1.00 97.12 91 VAL A CA 1
ATOM 750 C C . VAL A 1 91 ? 10.280 -5.985 4.188 1.00 97.12 91 VAL A C 1
ATOM 752 O O . VAL A 1 91 ? 10.966 -6.641 4.983 1.00 97.12 91 VAL A O 1
ATOM 755 N N . LEU A 1 92 ? 9.912 -6.449 2.995 1.00 97.94 92 LEU A N 1
ATOM 756 C CA . LEU A 1 92 ? 10.315 -7.749 2.460 1.00 97.94 92 LEU A CA 1
ATOM 757 C C . LEU A 1 92 ? 10.824 -7.626 1.024 1.00 97.94 92 LEU A C 1
ATOM 759 O O . LEU A 1 92 ? 10.379 -6.756 0.278 1.00 97.94 92 LEU A O 1
ATOM 763 N N . GLU A 1 93 ? 11.700 -8.539 0.616 1.00 97.81 93 GLU A N 1
ATOM 764 C CA . GLU A 1 93 ? 12.227 -8.604 -0.749 1.00 97.81 93 GLU A CA 1
ATOM 765 C C . GLU A 1 93 ? 12.163 -10.017 -1.335 1.00 97.81 93 GLU A C 1
ATOM 767 O O . GLU A 1 93 ? 12.438 -11.003 -0.652 1.00 97.81 93 GLU A O 1
ATOM 772 N N . GLN A 1 94 ? 11.810 -10.110 -2.617 1.00 97.88 94 GLN A N 1
ATOM 773 C CA . GLN A 1 94 ? 11.914 -11.324 -3.422 1.00 97.88 94 GLN A CA 1
ATOM 774 C C . GLN A 1 94 ? 13.004 -11.085 -4.480 1.00 97.88 94 GLN A C 1
ATOM 776 O O . GLN A 1 94 ? 12.766 -10.356 -5.450 1.00 97.88 94 GLN A O 1
ATOM 781 N N . PRO A 1 95 ? 14.215 -11.648 -4.307 1.00 95.19 95 PRO A N 1
ATOM 782 C CA . PRO A 1 95 ? 15.379 -11.260 -5.104 1.00 95.19 95 PRO A CA 1
ATOM 783 C C . PRO A 1 95 ? 15.335 -11.734 -6.564 1.00 95.19 95 PRO A C 1
ATOM 785 O O . PRO A 1 95 ? 15.908 -11.076 -7.427 1.00 95.19 95 PRO A O 1
ATOM 788 N N . ALA A 1 96 ? 14.670 -12.851 -6.864 1.00 96.62 96 ALA A N 1
ATOM 789 C CA . ALA A 1 96 ? 14.603 -13.402 -8.219 1.00 96.62 96 ALA A CA 1
ATOM 790 C C . ALA A 1 96 ? 13.608 -12.645 -9.116 1.00 96.62 96 ALA A C 1
ATOM 792 O O . ALA A 1 96 ? 13.865 -12.438 -10.299 1.00 96.62 96 ALA A O 1
ATOM 793 N N . ALA A 1 97 ? 12.485 -12.212 -8.543 1.00 95.69 97 ALA A N 1
ATOM 794 C CA . ALA A 1 97 ? 11.448 -11.415 -9.186 1.00 95.69 97 ALA A CA 1
ATOM 795 C C . ALA A 1 97 ? 11.715 -9.903 -9.068 1.00 95.69 97 ALA A C 1
ATOM 797 O O . ALA A 1 97 ? 11.033 -9.113 -9.715 1.00 95.69 97 ALA A O 1
ATOM 798 N N . GLY A 1 98 ? 12.683 -9.493 -8.239 1.00 94.88 98 GLY A N 1
ATOM 799 C CA . GLY A 1 98 ? 13.048 -8.092 -8.027 1.00 94.88 98 GLY A CA 1
ATOM 800 C C . GLY A 1 98 ? 11.963 -7.266 -7.334 1.00 94.88 98 GLY A C 1
ATOM 801 O O . GLY A 1 98 ? 11.893 -6.061 -7.551 1.00 94.88 98 GLY A O 1
ATOM 802 N N . VAL A 1 99 ? 11.090 -7.890 -6.535 1.00 97.31 99 VAL A N 1
ATOM 803 C CA . VAL A 1 99 ? 9.953 -7.207 -5.896 1.00 97.31 99 VAL A CA 1
ATOM 804 C C . VAL A 1 99 ? 10.288 -6.854 -4.452 1.00 97.31 99 VAL A C 1
ATOM 806 O O . VAL A 1 99 ? 10.674 -7.722 -3.671 1.00 97.31 99 VAL A O 1
ATOM 809 N N . VAL A 1 100 ? 10.072 -5.592 -4.086 1.00 97.56 100 VAL A N 1
ATOM 810 C CA . VAL A 1 100 ? 10.133 -5.098 -2.704 1.00 97.56 100 VAL A CA 1
ATOM 811 C C . VAL A 1 100 ? 8.723 -4.769 -2.227 1.00 97.56 100 VAL A C 1
ATOM 813 O O . VAL A 1 100 ? 7.923 -4.211 -2.982 1.00 97.56 100 VAL A O 1
ATOM 816 N N . ILE A 1 101 ? 8.417 -5.124 -0.979 1.00 98.06 101 ILE A N 1
ATOM 817 C CA . ILE A 1 101 ? 7.122 -4.877 -0.345 1.00 98.06 101 ILE A CA 1
ATOM 818 C C . ILE A 1 101 ? 7.286 -4.088 0.939 1.00 98.06 101 ILE A C 1
ATOM 820 O O . ILE A 1 101 ? 8.092 -4.455 1.789 1.00 98.06 101 ILE A O 1
ATOM 824 N N . PHE A 1 102 ? 6.430 -3.085 1.094 1.00 97.69 102 PHE A N 1
ATOM 825 C CA . PHE A 1 102 ? 6.081 -2.478 2.369 1.00 97.69 102 PHE A CA 1
ATOM 826 C C . PHE A 1 102 ? 4.729 -3.034 2.817 1.00 97.69 102 PHE A C 1
ATOM 828 O O . PHE A 1 102 ? 3.705 -2.814 2.169 1.00 97.69 102 PHE A O 1
ATOM 835 N N . ALA A 1 103 ? 4.730 -3.821 3.892 1.00 98.25 103 ALA A N 1
ATOM 836 C CA . ALA A 1 103 ? 3.510 -4.326 4.507 1.00 98.25 103 ALA A CA 1
ATOM 837 C C . ALA A 1 103 ? 3.195 -3.489 5.749 1.00 98.25 103 ALA A C 1
ATOM 839 O O . ALA A 1 103 ? 3.782 -3.717 6.806 1.00 98.25 103 ALA A O 1
ATOM 840 N N . ASP A 1 104 ? 2.275 -2.539 5.607 1.00 98.00 104 ASP A N 1
ATOM 841 C CA . ASP A 1 104 ? 1.877 -1.585 6.640 1.00 98.00 104 ASP A CA 1
ATOM 842 C C . ASP A 1 104 ? 0.839 -2.186 7.601 1.00 98.00 104 ASP A C 1
ATOM 844 O O . ASP A 1 104 ? -0.093 -2.893 7.186 1.00 98.00 104 ASP A O 1
ATOM 848 N N . VAL A 1 105 ? 0.949 -1.829 8.883 1.00 97.94 105 VAL A N 1
ATOM 849 C CA . VAL A 1 105 ? 0.013 -2.193 9.956 1.00 97.94 105 VAL A CA 1
ATOM 850 C C . VAL A 1 105 ? 0.006 -1.142 11.068 1.00 97.94 105 VAL A C 1
ATOM 852 O O . VAL A 1 105 ? 1.026 -0.519 11.355 1.00 97.94 105 VAL A O 1
ATOM 855 N N . ASP A 1 106 ? -1.140 -0.942 11.721 1.00 97.19 106 ASP A N 1
ATOM 856 C CA . ASP A 1 106 ? -1.204 -0.125 12.941 1.00 97.19 106 ASP A CA 1
ATOM 857 C C . ASP A 1 106 ? -0.451 -0.831 14.083 1.00 97.19 106 ASP A C 1
ATOM 859 O O . ASP A 1 106 ? -0.667 -2.025 14.308 1.00 97.19 106 ASP A O 1
ATOM 863 N N . LEU A 1 107 ? 0.365 -0.103 14.851 1.00 95.62 107 LEU A N 1
ATOM 864 C CA . LEU A 1 107 ? 1.175 -0.627 15.964 1.00 95.62 107 LEU A CA 1
ATOM 865 C C . LEU A 1 107 ? 1.043 0.251 17.211 1.00 95.62 107 LEU A C 1
ATOM 867 O O . LEU A 1 107 ? 0.980 1.474 17.106 1.00 95.62 107 LEU A O 1
ATOM 871 N N . SER A 1 108 ? 1.054 -0.364 18.397 1.00 92.81 108 SER A N 1
ATOM 872 C CA . SER A 1 108 ? 1.259 0.355 19.658 1.00 92.81 108 SER A CA 1
ATOM 873 C C . SER A 1 108 ? 2.754 0.616 19.913 1.00 92.81 108 SER A C 1
ATOM 875 O O . SER A 1 108 ? 3.607 -0.087 19.353 1.00 92.81 108 SER A O 1
ATOM 877 N N . PRO A 1 109 ? 3.107 1.565 20.800 1.00 90.62 109 PRO A N 1
ATOM 878 C CA . PRO A 1 109 ? 4.503 1.857 21.143 1.00 90.62 109 PRO A CA 1
ATOM 879 C C . PRO A 1 109 ? 5.323 0.655 21.627 1.00 90.62 109 PRO A C 1
ATOM 881 O O . PRO A 1 109 ? 6.535 0.585 21.402 1.00 90.62 109 PRO A O 1
ATOM 884 N N . GLU A 1 110 ? 4.677 -0.305 22.286 1.00 88.81 110 GLU A N 1
ATOM 885 C CA . GLU A 1 110 ? 5.299 -1.516 22.824 1.00 88.81 110 GLU A CA 1
ATOM 886 C C . GLU A 1 110 ? 5.534 -2.590 21.755 1.00 88.81 110 GLU A C 1
ATOM 888 O O . GLU A 1 110 ? 6.378 -3.471 21.938 1.00 88.81 110 GLU A O 1
ATOM 893 N N . GLU A 1 111 ? 4.795 -2.540 20.649 1.00 91.62 111 GLU A N 1
ATOM 894 C CA . GLU A 1 111 ? 4.792 -3.562 19.596 1.00 91.62 111 GLU A CA 1
ATOM 895 C C . GLU A 1 111 ? 5.835 -3.294 18.517 1.00 91.62 111 GLU A C 1
ATOM 897 O O . GLU A 1 111 ? 6.327 -4.224 17.885 1.00 91.62 111 GLU A O 1
ATOM 902 N N . VAL A 1 112 ? 6.246 -2.035 18.367 1.00 85.50 112 VAL A N 1
ATOM 903 C CA . VAL A 1 112 ? 7.285 -1.587 17.432 1.00 85.50 112 VAL A CA 1
ATOM 904 C C . VAL A 1 112 ? 8.588 -2.397 17.549 1.00 85.50 112 VAL A C 1
ATOM 906 O O . VAL A 1 112 ? 9.247 -2.678 16.549 1.00 85.50 112 VAL A O 1
ATOM 909 N N . SER A 1 113 ? 8.966 -2.803 18.766 1.00 81.75 113 SER A N 1
ATOM 910 C CA . SER A 1 113 ? 10.170 -3.610 19.019 1.00 81.75 113 SER A CA 1
ATOM 911 C C . SER A 1 113 ? 9.950 -5.126 18.967 1.00 81.75 113 SER A C 1
ATOM 913 O O . SER A 1 113 ? 10.909 -5.880 19.136 1.00 81.75 113 SER A O 1
ATOM 915 N N . GLN A 1 114 ? 8.712 -5.583 18.787 1.00 88.69 114 GLN A N 1
ATOM 916 C CA . GLN A 1 114 ? 8.361 -7.002 18.792 1.00 88.69 114 GLN A CA 1
ATOM 917 C C . GLN A 1 114 ? 8.426 -7.597 17.386 1.00 88.69 114 GLN A C 1
ATOM 919 O O . GLN A 1 114 ? 8.572 -6.892 16.386 1.00 88.69 114 GLN A O 1
ATOM 924 N N . ASP A 1 115 ? 8.312 -8.921 17.305 1.00 93.06 115 ASP A N 1
ATOM 925 C CA . ASP A 1 115 ? 8.164 -9.611 16.029 1.00 93.06 115 ASP A CA 1
ATOM 926 C C . ASP A 1 115 ? 6.718 -9.573 15.525 1.00 93.06 115 ASP A C 1
ATOM 928 O O . ASP A 1 115 ? 6.041 -10.592 15.399 1.00 93.06 115 ASP A O 1
ATOM 932 N N . PHE A 1 116 ? 6.240 -8.363 15.235 1.00 94.44 116 PHE A N 1
ATOM 933 C CA . PHE A 1 116 ? 4.873 -8.136 14.768 1.00 94.44 116 PHE A CA 1
ATOM 934 C C . PHE A 1 116 ? 4.582 -8.777 13.400 1.00 94.44 116 PHE A C 1
ATOM 936 O O . PHE A 1 116 ? 3.426 -8.837 12.997 1.00 94.44 116 PHE A O 1
ATOM 943 N N . ALA A 1 117 ? 5.608 -9.256 12.685 1.00 96.00 117 ALA A N 1
ATOM 944 C CA . ALA A 1 117 ? 5.470 -9.941 11.404 1.00 96.00 117 ALA A CA 1
ATOM 945 C C . ALA A 1 117 ? 4.912 -11.364 11.541 1.00 96.00 117 ALA A C 1
ATOM 947 O O . ALA A 1 117 ? 4.156 -11.804 10.678 1.00 96.00 117 ALA A O 1
ATOM 948 N N . HIS A 1 118 ? 5.240 -12.064 12.626 1.00 96.31 118 HIS A N 1
ATOM 949 C CA . HIS A 1 118 ? 4.832 -13.458 12.827 1.00 96.31 118 HIS A CA 1
ATOM 950 C C . HIS A 1 118 ? 3.874 -13.634 13.997 1.00 96.31 118 HIS A C 1
ATOM 952 O O . HIS A 1 118 ? 3.049 -14.549 13.980 1.00 96.31 118 HIS A O 1
ATOM 958 N N . GLU A 1 119 ? 3.952 -12.754 14.993 1.00 94.12 119 GLU A N 1
ATOM 959 C CA . GLU A 1 119 ? 3.094 -12.829 16.163 1.00 94.12 119 GLU A CA 1
ATOM 960 C C . GLU A 1 119 ? 1.746 -12.137 15.904 1.00 94.12 119 GLU A C 1
ATOM 962 O O . GLU A 1 119 ? 1.699 -11.026 15.364 1.00 94.12 119 GLU A O 1
ATOM 967 N N . PRO A 1 120 ? 0.616 -12.758 16.287 1.00 93.56 120 PRO A N 1
ATOM 968 C CA . PRO A 1 120 ? -0.683 -12.110 16.200 1.00 93.56 120 PRO A CA 1
ATOM 969 C C . PRO A 1 120 ? -0.733 -10.822 17.029 1.00 93.56 120 PRO A C 1
ATOM 971 O O . PRO A 1 120 ? -0.448 -10.826 18.225 1.00 93.56 120 PRO A O 1
ATOM 974 N N . LEU A 1 121 ? -1.187 -9.734 16.408 1.00 95.88 121 LEU A N 1
ATOM 975 C CA . LEU A 1 121 ? -1.383 -8.451 17.075 1.00 95.88 121 LEU A CA 1
ATOM 976 C C . LEU A 1 121 ? -2.793 -8.373 17.689 1.00 95.88 121 LEU A C 1
ATOM 978 O O . LEU A 1 121 ? -3.780 -8.521 16.955 1.00 95.88 121 LEU A O 1
ATOM 982 N N . PRO A 1 122 ? -2.931 -8.110 19.004 1.00 94.00 122 PRO A N 1
ATOM 983 C CA . PRO A 1 122 ? -4.228 -7.857 19.632 1.00 94.00 122 PRO A CA 1
ATOM 984 C C . PRO A 1 122 ? -4.939 -6.660 18.994 1.00 94.00 122 PRO A C 1
ATOM 986 O O . PRO A 1 122 ? -4.291 -5.758 18.473 1.00 94.00 122 PRO A O 1
ATOM 989 N N . GLU A 1 123 ? -6.267 -6.596 19.034 1.00 91.94 123 GLU A N 1
ATOM 990 C CA . GLU A 1 123 ? -6.981 -5.424 18.510 1.00 91.94 123 GLU A CA 1
ATOM 991 C C . GLU A 1 123 ? -6.747 -4.182 19.387 1.00 91.94 123 GLU A C 1
ATOM 993 O O . GLU A 1 123 ? -6.708 -4.264 20.617 1.00 91.94 123 GLU A O 1
ATOM 998 N N . LEU A 1 124 ? -6.590 -3.019 18.745 1.00 91.44 124 LEU A N 1
ATOM 999 C CA . LEU A 1 124 ? -6.530 -1.729 19.431 1.00 91.44 124 LEU A CA 1
ATOM 1000 C C . LEU A 1 124 ? -7.941 -1.182 19.648 1.00 91.44 124 LEU A C 1
ATOM 1002 O O . LEU A 1 124 ? -8.857 -1.455 18.877 1.00 91.44 124 LEU A O 1
ATOM 1006 N N . LYS A 1 125 ? -8.103 -0.348 20.681 1.00 90.06 125 LYS A N 1
ATOM 1007 C CA . LYS A 1 125 ? -9.377 0.341 20.958 1.00 90.06 125 LYS A CA 1
ATOM 1008 C C . LYS A 1 125 ? -9.760 1.352 19.878 1.00 90.06 125 LYS A C 1
ATOM 1010 O O . LYS A 1 125 ? -10.934 1.664 19.729 1.00 90.06 125 LYS A O 1
ATOM 1015 N N . GLN A 1 126 ? -8.766 1.906 19.193 1.00 91.50 126 GLN A N 1
ATOM 1016 C CA . GLN A 1 126 ? -8.929 2.867 18.112 1.00 91.50 126 GLN A CA 1
ATOM 1017 C C . GLN A 1 126 ? -8.116 2.394 16.914 1.00 91.50 126 GLN A C 1
ATOM 1019 O O . GLN A 1 126 ? -7.094 1.726 17.077 1.00 91.50 126 GLN A O 1
ATOM 1024 N N . LEU A 1 127 ? -8.585 2.740 15.721 1.00 94.81 127 LEU A N 1
ATOM 1025 C CA . LEU A 1 127 ? -7.884 2.443 14.481 1.00 94.81 127 LEU A CA 1
ATOM 1026 C C . LEU A 1 127 ? -6.909 3.571 14.159 1.00 94.81 127 LEU A C 1
ATOM 1028 O O . LEU A 1 127 ? -7.257 4.746 14.281 1.00 94.81 127 LEU A O 1
ATOM 1032 N N . GLY A 1 128 ? -5.716 3.203 13.704 1.00 94.94 128 GLY A N 1
ATOM 1033 C CA . GLY A 1 128 ? -4.831 4.124 13.011 1.00 94.94 128 GLY A CA 1
ATOM 1034 C C . GLY A 1 128 ? -5.239 4.269 11.544 1.00 94.94 128 GLY A C 1
ATOM 1035 O O . GLY A 1 128 ? -6.282 3.772 11.099 1.00 94.94 128 GLY A O 1
ATOM 1036 N N . THR A 1 129 ? -4.401 4.959 10.767 1.00 96.00 129 THR A N 1
ATOM 1037 C CA . THR A 1 129 ? -4.645 5.154 9.332 1.00 96.00 129 THR A CA 1
ATOM 1038 C C . THR A 1 129 ? -4.786 3.818 8.596 1.00 96.00 129 THR A C 1
ATOM 1040 O O . THR A 1 129 ? -5.671 3.668 7.747 1.00 96.00 129 THR A O 1
ATOM 1043 N N . VAL A 1 130 ? -3.933 2.838 8.912 1.00 97.56 130 VAL A N 1
ATOM 1044 C CA . VAL A 1 130 ? -3.874 1.573 8.174 1.00 97.56 130 VAL A CA 1
ATOM 1045 C C . VAL A 1 130 ? -5.106 0.727 8.478 1.00 97.56 130 VAL A C 1
ATOM 1047 O O . VAL A 1 130 ? -5.769 0.239 7.558 1.00 97.56 130 VAL A O 1
ATOM 1050 N N . GLY A 1 131 ? -5.459 0.593 9.756 1.00 97.69 131 GLY A N 1
ATOM 1051 C CA . GLY A 1 131 ? -6.618 -0.175 10.192 1.00 97.69 131 GLY A CA 1
ATOM 1052 C C . GLY A 1 131 ? -7.929 0.412 9.682 1.00 97.69 131 GLY A C 1
ATOM 1053 O O . GLY A 1 131 ? -8.784 -0.339 9.204 1.00 97.69 131 GLY A O 1
ATOM 1054 N N . LEU A 1 132 ? -8.081 1.741 9.700 1.00 97.94 132 LEU A N 1
ATOM 1055 C CA . LEU A 1 132 ? -9.272 2.388 9.150 1.00 97.94 132 LEU A CA 1
ATOM 1056 C C . LEU A 1 132 ? -9.406 2.139 7.646 1.00 97.94 132 LEU A C 1
ATOM 1058 O O . LEU A 1 132 ? -10.483 1.761 7.182 1.00 97.94 132 LEU A O 1
ATOM 1062 N N . TRP A 1 133 ? -8.315 2.283 6.892 1.00 98.25 133 TRP A N 1
ATOM 1063 C CA . TRP A 1 133 ? -8.310 1.982 5.461 1.00 98.25 133 TRP A CA 1
ATOM 1064 C C . TRP A 1 133 ? -8.746 0.531 5.192 1.00 98.25 133 TRP A C 1
ATOM 1066 O O . TRP A 1 133 ? -9.613 0.283 4.348 1.00 98.25 133 TRP A O 1
ATOM 1076 N N . CYS A 1 134 ? -8.244 -0.430 5.977 1.00 98.38 134 CYS A N 1
ATOM 1077 C CA . CYS A 1 134 ? -8.629 -1.840 5.853 1.00 98.38 134 CYS A CA 1
ATOM 1078 C C . CYS A 1 134 ? -10.118 -2.064 6.164 1.00 98.38 134 CYS A C 1
ATOM 1080 O O . CYS A 1 134 ? -10.806 -2.826 5.476 1.00 98.38 134 CYS A O 1
ATOM 1082 N N . ARG A 1 135 ? -10.665 -1.370 7.168 1.00 97.88 135 ARG A N 1
ATOM 1083 C CA . ARG A 1 135 ? -12.096 -1.452 7.498 1.00 97.88 135 ARG A CA 1
ATOM 1084 C C . ARG A 1 135 ? -12.974 -0.886 6.382 1.00 97.88 135 ARG A C 1
ATOM 1086 O O . ARG A 1 135 ? -13.987 -1.506 6.047 1.00 97.88 135 ARG A O 1
ATOM 1093 N N . LEU A 1 136 ? -12.559 0.202 5.735 1.00 98.25 136 LEU A N 1
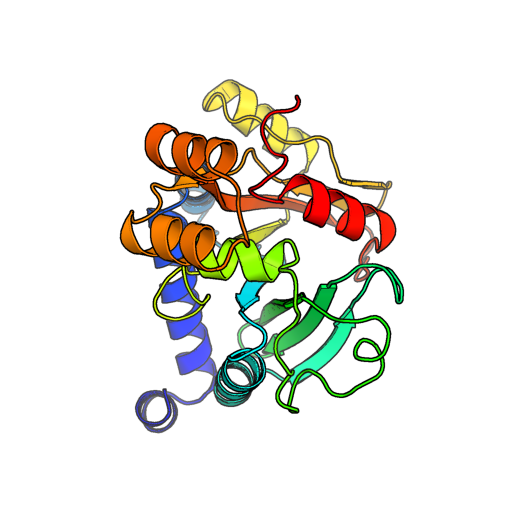ATOM 1094 C CA . LEU A 1 136 ? -13.292 0.821 4.625 1.00 98.25 136 LEU A CA 1
ATOM 1095 C C . LEU A 1 136 ? -13.210 0.010 3.319 1.00 98.25 136 LEU A C 1
ATOM 1097 O O . LEU A 1 136 ? -14.220 -0.135 2.628 1.00 98.25 136 LEU A O 1
ATOM 1101 N N . HIS A 1 137 ? -12.053 -0.573 2.991 1.00 98.12 137 HIS A N 1
ATOM 1102 C CA . HIS A 1 137 ? -11.818 -1.161 1.660 1.00 98.12 137 HIS A CA 1
ATOM 1103 C C . HIS A 1 137 ? -11.589 -2.674 1.655 1.00 98.12 137 HIS A C 1
ATOM 1105 O O . HIS A 1 137 ? -12.025 -3.363 0.730 1.00 98.12 137 HIS A O 1
ATOM 1111 N N . GLY A 1 138 ? -11.009 -3.216 2.721 1.00 97.94 138 GLY A N 1
ATOM 1112 C CA . GLY A 1 138 ? -10.746 -4.639 2.911 1.00 97.94 138 GLY A CA 1
ATOM 1113 C C . GLY A 1 138 ? -9.279 -4.909 3.170 1.00 97.94 138 GLY A C 1
ATOM 1114 O O . GLY A 1 138 ? -8.467 -3.992 3.164 1.00 97.94 138 GLY A O 1
ATOM 1115 N N . GLU A 1 139 ? -8.954 -6.181 3.367 1.00 98.00 139 GLU A N 1
ATOM 1116 C CA . GLU A 1 139 ? -7.558 -6.613 3.395 1.00 98.00 139 GLU A CA 1
ATOM 1117 C C . GLU A 1 139 ? -6.902 -6.395 2.030 1.00 98.00 139 GLU A C 1
ATOM 1119 O O . GLU A 1 139 ? -7.561 -6.498 0.992 1.00 98.00 139 GLU A O 1
ATOM 1124 N N . ALA A 1 140 ? -5.595 -6.142 2.032 1.00 94.94 140 ALA A N 1
ATOM 1125 C CA . ALA A 1 140 ? -4.777 -6.043 0.829 1.00 94.94 140 ALA A CA 1
ATOM 1126 C C . ALA A 1 140 ? -5.059 -7.182 -0.171 1.00 94.94 140 ALA A C 1
ATOM 1128 O O . ALA A 1 140 ? -5.578 -6.952 -1.262 1.00 94.94 140 ALA A O 1
ATOM 1129 N N . PHE A 1 141 ? -4.793 -8.432 0.209 1.00 94.88 141 PHE A N 1
ATOM 1130 C CA . PHE A 1 141 ? -5.022 -9.567 -0.683 1.00 94.88 141 PHE A CA 1
ATOM 1131 C C . PHE A 1 141 ? -6.497 -9.953 -0.775 1.00 94.88 141 PHE A C 1
ATOM 1133 O O . PHE A 1 141 ? -7.213 -10.023 0.224 1.00 94.88 141 PHE A O 1
ATOM 1140 N N . LEU A 1 142 ? -6.926 -10.272 -2.001 1.00 91.00 142 LEU A N 1
ATOM 1141 C CA . LEU A 1 142 ? -8.266 -10.766 -2.354 1.00 91.00 142 LEU A CA 1
ATOM 1142 C C . LEU A 1 142 ? -9.420 -9.771 -2.142 1.00 91.00 142 LEU A C 1
ATOM 1144 O O . LEU A 1 142 ? -10.567 -10.108 -2.444 1.00 91.00 142 LEU A O 1
ATOM 1148 N N . GLN A 1 143 ? -9.156 -8.564 -1.632 1.00 96.38 143 GLN A N 1
ATOM 1149 C CA . GLN A 1 143 ? -10.169 -7.522 -1.470 1.00 96.38 143 GLN A CA 1
ATOM 1150 C C . GLN A 1 143 ? -9.685 -6.182 -2.024 1.00 96.38 143 GLN A C 1
ATOM 1152 O O . GLN A 1 143 ? -10.031 -5.821 -3.149 1.00 96.38 143 GLN A O 1
ATOM 1157 N N . ALA A 1 144 ? -8.915 -5.420 -1.252 1.00 96.88 144 ALA A N 1
ATOM 1158 C CA . ALA A 1 144 ? -8.627 -4.029 -1.563 1.00 96.88 144 ALA A CA 1
ATOM 1159 C C . ALA A 1 144 ? -7.508 -3.858 -2.602 1.00 96.88 144 ALA A C 1
ATOM 1161 O O . ALA A 1 144 ? -7.568 -2.906 -3.379 1.00 96.88 144 ALA A O 1
ATOM 1162 N N . GLY A 1 145 ? -6.573 -4.801 -2.694 1.00 96.56 145 GLY A N 1
ATOM 1163 C CA . GLY A 1 145 ? -5.364 -4.697 -3.508 1.00 96.56 145 GLY A CA 1
ATOM 1164 C C . GLY A 1 145 ? -4.307 -3.808 -2.851 1.00 96.56 145 GLY A C 1
ATOM 1165 O O . GLY A 1 145 ? -4.382 -3.493 -1.661 1.00 96.56 145 GLY A O 1
ATOM 1166 N N . MET A 1 146 ? -3.321 -3.391 -3.643 1.00 97.44 146 MET A N 1
ATOM 1167 C CA . MET A 1 146 ? -2.271 -2.472 -3.199 1.00 97.44 146 MET A CA 1
ATOM 1168 C C . MET A 1 146 ? -2.820 -1.101 -2.804 1.00 97.44 146 MET A C 1
ATOM 1170 O O . MET A 1 146 ? -3.721 -0.563 -3.455 1.00 97.44 146 MET A O 1
ATOM 1174 N N . HIS A 1 147 ? -2.197 -0.503 -1.791 1.00 98.12 147 HIS A N 1
ATOM 1175 C CA . HIS A 1 147 ? -2.401 0.901 -1.458 1.00 98.12 147 HIS A CA 1
ATOM 1176 C C . HIS A 1 147 ? -1.664 1.810 -2.451 1.00 98.12 147 HIS A C 1
ATOM 1178 O O . HIS A 1 147 ? -2.232 2.791 -2.925 1.00 98.12 147 HIS A O 1
ATOM 1184 N N . HIS A 1 148 ? -0.436 1.471 -2.835 1.00 98.31 148 HIS A N 1
ATOM 1185 C CA . HIS A 1 148 ? 0.240 2.127 -3.952 1.00 98.31 148 HIS A CA 1
ATOM 1186 C C . HIS A 1 148 ? 1.303 1.237 -4.582 1.00 98.31 148 HIS A C 1
ATOM 1188 O O . HIS A 1 148 ? 1.780 0.269 -3.984 1.00 98.31 148 HIS A O 1
ATOM 1194 N N . LEU A 1 149 ? 1.651 1.604 -5.810 1.00 97.50 149 LEU A N 1
ATOM 1195 C CA . LEU A 1 149 ? 2.867 1.188 -6.485 1.00 97.50 149 LEU A CA 1
ATOM 1196 C C . LEU A 1 149 ? 3.765 2.419 -6.594 1.00 97.50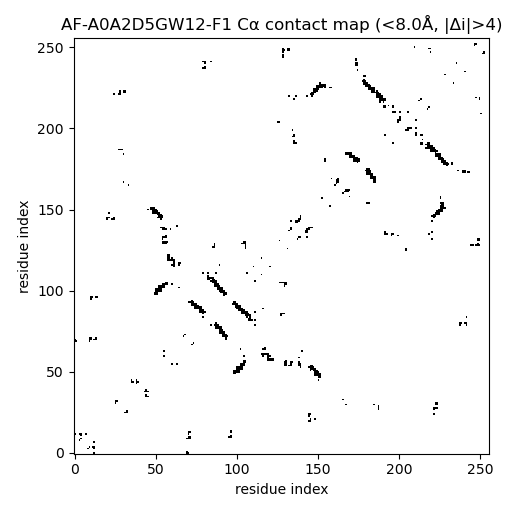 149 LEU A C 1
ATOM 1198 O O . LEU A 1 149 ? 3.306 3.469 -7.055 1.00 97.50 149 LEU A O 1
ATOM 1202 N N . GLU A 1 150 ? 5.021 2.276 -6.191 1.00 95.75 150 GLU A N 1
ATOM 1203 C CA . GLU A 1 150 ? 6.048 3.289 -6.404 1.00 95.75 150 GLU A CA 1
ATOM 1204 C C . GLU A 1 150 ? 6.876 2.935 -7.636 1.00 95.75 150 GLU A C 1
ATOM 1206 O O . GLU A 1 150 ? 7.191 1.768 -7.883 1.00 95.75 150 GLU A O 1
ATOM 1211 N N . CYS A 1 151 ? 7.213 3.940 -8.439 1.00 95.00 151 CYS A N 1
ATOM 1212 C CA . CYS A 1 151 ? 8.043 3.783 -9.628 1.00 95.00 151 CYS A CA 1
ATOM 1213 C C . CYS A 1 151 ? 9.090 4.894 -9.712 1.00 95.00 151 CYS A C 1
ATOM 1215 O O . CYS A 1 151 ? 8.855 6.023 -9.274 1.00 95.00 151 CYS A O 1
ATOM 1217 N N . GLN A 1 152 ? 10.234 4.561 -10.314 1.00 95.25 152 GLN A N 1
ATOM 1218 C CA . GLN A 1 152 ? 11.323 5.510 -10.520 1.00 95.25 152 GLN A CA 1
ATOM 1219 C C . GLN A 1 152 ? 11.098 6.345 -11.782 1.00 95.25 152 GLN A C 1
ATOM 1221 O O . GLN A 1 152 ? 10.895 5.798 -12.872 1.00 95.25 152 GLN A O 1
ATOM 1226 N N . PHE A 1 153 ? 11.175 7.664 -11.636 1.00 94.06 153 PHE A N 1
ATOM 1227 C CA . PHE A 1 153 ? 10.977 8.647 -12.695 1.00 94.06 153 PHE A CA 1
ATOM 1228 C C . PHE A 1 153 ? 11.994 9.790 -12.602 1.00 94.06 153 PHE A C 1
ATOM 1230 O O . PHE A 1 153 ? 12.669 9.966 -11.590 1.00 94.06 153 PHE A O 1
ATOM 1237 N N . ASP A 1 154 ? 12.036 10.616 -13.648 1.00 94.94 154 ASP A N 1
ATOM 1238 C CA . ASP A 1 154 ? 12.369 12.030 -13.473 1.00 94.94 154 ASP A CA 1
ATOM 1239 C C . ASP A 1 154 ? 11.199 12.681 -12.721 1.00 94.94 154 ASP A C 1
ATOM 1241 O O . ASP A 1 154 ? 10.073 12.726 -13.227 1.00 94.94 154 ASP A O 1
ATOM 1245 N N . PHE A 1 155 ? 11.444 13.088 -11.476 1.00 96.06 155 PHE A N 1
ATOM 1246 C CA . PHE A 1 155 ? 10.405 13.482 -10.532 1.00 96.06 155 PHE A CA 1
ATOM 1247 C C . PHE A 1 155 ? 9.618 14.699 -11.004 1.00 96.06 155 PHE A C 1
ATOM 1249 O O . PHE A 1 155 ? 8.385 14.697 -10.964 1.00 96.06 155 PHE A O 1
ATOM 1256 N N . ASP A 1 156 ? 10.324 15.738 -11.440 1.00 95.62 156 ASP A N 1
ATOM 1257 C CA . ASP A 1 156 ? 9.701 16.998 -11.822 1.00 95.62 156 ASP A CA 1
ATOM 1258 C C . ASP A 1 156 ? 9.008 16.839 -13.181 1.00 95.62 156 ASP A C 1
ATOM 1260 O O . ASP A 1 156 ? 7.823 17.164 -13.296 1.00 95.62 156 ASP A O 1
ATOM 1264 N N . ALA A 1 157 ? 9.656 16.186 -14.155 1.00 95.31 157 ALA A N 1
ATOM 1265 C CA . ALA A 1 157 ? 9.043 15.933 -15.458 1.00 95.31 157 ALA A CA 1
ATOM 1266 C C . ALA A 1 157 ? 7.787 15.049 -15.358 1.00 95.31 157 ALA A C 1
ATOM 1268 O O . ALA A 1 157 ? 6.777 15.333 -16.005 1.00 95.31 157 ALA A O 1
ATOM 1269 N N . ALA A 1 158 ? 7.804 13.993 -14.535 1.00 94.88 158 ALA A N 1
ATOM 1270 C CA . ALA A 1 158 ? 6.639 13.126 -14.362 1.00 94.88 158 ALA A CA 1
ATOM 1271 C C . ALA A 1 158 ? 5.445 13.885 -13.769 1.00 94.88 158 ALA A C 1
ATOM 1273 O O . ALA A 1 158 ? 4.312 13.685 -14.213 1.00 94.88 158 ALA A O 1
ATOM 1274 N N . ARG A 1 159 ? 5.692 14.768 -12.795 1.00 95.44 159 ARG A N 1
ATOM 1275 C CA . ARG A 1 159 ? 4.656 15.589 -12.154 1.00 95.44 159 ARG A CA 1
ATOM 1276 C C . ARG A 1 159 ? 4.088 16.635 -13.105 1.00 95.44 159 ARG A C 1
ATOM 1278 O O . ARG A 1 159 ? 2.869 16.769 -13.170 1.00 95.44 159 ARG A O 1
ATOM 1285 N N . GLU A 1 160 ? 4.947 17.335 -13.843 1.00 95.38 160 GLU A N 1
ATOM 1286 C CA . GLU A 1 160 ? 4.541 18.320 -14.852 1.00 95.38 160 GLU A CA 1
ATOM 1287 C C . GLU A 1 160 ? 3.683 17.667 -15.936 1.00 95.38 160 GLU A C 1
ATOM 1289 O O . GLU A 1 160 ? 2.568 18.108 -16.194 1.00 95.38 160 GLU A O 1
ATOM 1294 N N . GLN A 1 161 ? 4.129 16.540 -16.490 1.00 93.69 161 GLN A N 1
ATOM 1295 C CA . GLN A 1 161 ? 3.395 15.841 -17.544 1.00 93.69 161 GLN A CA 1
ATOM 1296 C C . GLN A 1 161 ? 2.035 15.317 -17.062 1.00 93.69 161 GLN A C 1
ATOM 1298 O O . GLN A 1 161 ? 1.037 15.451 -17.764 1.00 93.69 161 GLN A O 1
ATOM 1303 N N . LEU A 1 162 ? 1.967 14.747 -15.853 1.00 93.81 162 LEU A N 1
ATOM 1304 C CA . LEU A 1 162 ? 0.699 14.298 -15.267 1.00 93.81 162 LEU A CA 1
ATOM 1305 C C . LEU A 1 162 ? -0.269 15.470 -15.021 1.00 93.81 162 LEU A C 1
ATOM 1307 O O . LEU A 1 162 ? -1.480 15.320 -15.222 1.00 93.81 162 LEU A O 1
ATOM 1311 N N . ALA A 1 163 ? 0.247 16.632 -14.618 1.00 93.81 163 ALA A N 1
ATOM 1312 C CA . ALA A 1 163 ? -0.555 17.834 -14.427 1.00 93.81 163 ALA A CA 1
ATOM 1313 C C . ALA A 1 163 ? -1.058 18.407 -15.764 1.00 93.81 163 ALA A C 1
ATOM 1315 O O . ALA A 1 163 ? -2.260 18.637 -15.909 1.00 93.81 163 ALA A O 1
ATOM 1316 N N . ASP A 1 164 ? -0.169 18.582 -16.740 1.00 90.69 164 ASP A N 1
ATOM 1317 C CA . ASP A 1 164 ? -0.456 19.277 -17.997 1.00 90.69 164 ASP A CA 1
ATOM 1318 C C . ASP A 1 164 ? -1.290 18.431 -18.966 1.00 90.69 164 ASP A C 1
ATOM 1320 O O . ASP A 1 164 ? -2.226 18.932 -19.591 1.00 90.69 164 ASP A O 1
ATOM 1324 N N . GLU A 1 165 ? -0.986 17.136 -19.087 1.00 82.56 165 GLU A N 1
ATOM 1325 C CA . GLU A 1 165 ? -1.627 16.261 -20.078 1.00 82.56 165 GLU A CA 1
ATOM 1326 C C . GLU A 1 165 ? -2.907 15.607 -19.544 1.00 82.56 165 GLU A C 1
ATOM 1328 O O . GLU A 1 165 ? -3.785 15.215 -20.319 1.00 82.56 165 GLU A O 1
ATOM 1333 N N . ASN A 1 166 ? -3.030 15.465 -18.220 1.00 84.38 166 ASN A N 1
ATOM 1334 C CA . ASN A 1 166 ? -4.083 14.654 -17.610 1.00 84.38 166 ASN A CA 1
ATOM 1335 C C . ASN A 1 166 ? -4.806 15.320 -16.434 1.00 84.38 166 ASN A C 1
ATOM 1337 O O . ASN A 1 166 ? -5.677 14.681 -15.839 1.00 84.38 166 ASN A O 1
ATOM 1341 N N . ALA A 1 167 ? -4.475 16.573 -16.098 1.00 89.25 167 ALA A N 1
ATOM 1342 C CA . ALA A 1 167 ? -5.021 17.288 -14.942 1.00 89.25 167 ALA A CA 1
ATOM 1343 C C . ALA A 1 167 ? -4.885 16.503 -13.620 1.00 89.25 167 ALA A C 1
ATOM 1345 O O . ALA A 1 167 ? -5.670 16.689 -12.682 1.00 89.25 167 ALA A O 1
ATOM 1346 N N . VAL A 1 168 ? -3.894 15.609 -13.535 1.00 92.00 168 VAL A N 1
ATOM 1347 C CA . VAL A 1 168 ? -3.632 14.806 -12.344 1.00 92.00 168 VAL A CA 1
ATOM 1348 C C . VAL A 1 168 ? -2.885 15.670 -11.342 1.00 92.00 168 VAL A C 1
ATOM 1350 O O . VAL A 1 168 ? -1.770 16.132 -11.579 1.00 92.00 168 VAL A O 1
ATOM 1353 N N . LYS A 1 169 ? -3.502 15.872 -10.180 1.00 92.44 169 LYS A N 1
ATOM 1354 C CA . LYS A 1 169 ? -2.861 16.566 -9.065 1.00 92.44 169 LYS A CA 1
ATOM 1355 C C . LYS A 1 169 ? -1.840 15.648 -8.401 1.00 92.44 169 LYS A C 1
ATOM 1357 O O . LYS A 1 169 ? -2.096 14.461 -8.213 1.00 92.44 169 LYS A O 1
ATOM 1362 N N . THR A 1 170 ? -0.720 16.224 -7.984 1.00 93.69 170 THR A N 1
ATOM 1363 C CA . THR A 1 170 ? 0.258 15.569 -7.108 1.00 93.69 170 THR A CA 1
ATOM 1364 C C . THR A 1 170 ? 0.220 16.245 -5.742 1.00 93.69 170 THR A C 1
ATOM 1366 O O . THR A 1 170 ? 0.098 17.469 -5.665 1.00 93.69 170 THR A O 1
ATOM 1369 N N . MET A 1 171 ? 0.296 15.460 -4.671 1.00 94.06 171 MET A N 1
ATOM 1370 C CA . MET A 1 171 ? 0.439 15.966 -3.309 1.00 94.06 171 MET A CA 1
ATOM 1371 C C . MET A 1 171 ? 1.769 16.714 -3.153 1.00 94.06 171 MET A C 1
ATOM 1373 O O . MET A 1 171 ? 2.666 16.636 -4.001 1.00 94.06 171 MET A O 1
ATOM 1377 N N . LYS A 1 172 ? 1.903 17.468 -2.059 1.00 93.69 172 LYS A N 1
ATOM 1378 C CA . LYS A 1 172 ? 3.193 18.062 -1.710 1.00 93.69 172 LYS A CA 1
ATOM 1379 C C . LYS A 1 172 ? 4.216 16.925 -1.521 1.00 93.69 172 LYS A C 1
ATOM 1381 O O . LYS A 1 172 ? 3.869 15.934 -0.879 1.00 93.69 172 LYS A O 1
ATOM 1386 N N . PRO A 1 173 ? 5.446 17.046 -2.052 1.00 94.12 173 PRO A N 1
ATOM 1387 C CA . PRO A 1 173 ? 6.487 16.064 -1.789 1.00 94.12 173 PRO A CA 1
ATOM 1388 C C . PRO A 1 173 ? 6.714 15.899 -0.287 1.00 94.12 173 PRO A C 1
ATOM 1390 O O . PRO A 1 173 ? 6.896 16.890 0.425 1.00 94.12 173 PRO A O 1
ATOM 1393 N N . PHE A 1 174 ? 6.685 14.655 0.181 1.00 92.44 174 PHE A N 1
ATOM 1394 C CA . PHE A 1 174 ? 6.974 14.314 1.576 1.00 92.44 174 PHE A CA 1
ATOM 1395 C C . PHE A 1 174 ? 8.452 13.962 1.783 1.00 92.44 174 PHE A C 1
ATOM 1397 O O . PHE A 1 174 ? 8.957 13.993 2.904 1.00 92.44 174 PHE A O 1
ATOM 1404 N N . THR A 1 175 ? 9.177 13.719 0.690 1.00 92.25 175 THR A N 1
ATOM 1405 C CA . THR A 1 175 ? 10.637 13.773 0.660 1.00 92.25 175 THR A CA 1
ATOM 1406 C C . THR A 1 175 ? 11.066 14.657 -0.508 1.00 92.25 175 THR A C 1
ATOM 1408 O O . THR A 1 175 ? 10.619 14.447 -1.633 1.00 92.25 175 THR A O 1
ATOM 1411 N N . ASP A 1 176 ? 11.923 15.642 -0.240 1.00 93.38 176 ASP A N 1
ATOM 1412 C CA . ASP A 1 176 ? 12.495 16.546 -1.248 1.00 93.38 176 ASP A CA 1
ATOM 1413 C C . ASP A 1 176 ? 13.969 16.821 -0.915 1.00 93.38 176 ASP A C 1
ATOM 1415 O O . ASP A 1 176 ? 14.365 17.903 -0.478 1.00 93.38 176 ASP A O 1
ATOM 1419 N N . LEU A 1 177 ? 14.773 15.762 -0.997 1.00 91.06 177 LEU A N 1
ATOM 1420 C CA . LEU A 1 177 ? 16.216 15.787 -0.784 1.00 91.06 177 LEU A CA 1
ATOM 1421 C C . LEU A 1 177 ? 16.927 15.653 -2.139 1.00 91.06 177 LEU A C 1
ATOM 1423 O O . LEU A 1 177 ? 16.375 15.038 -3.050 1.00 91.06 177 LEU A O 1
ATOM 1427 N N . PRO A 1 178 ? 18.177 16.136 -2.284 1.00 89.06 178 PRO A N 1
ATOM 1428 C CA . PRO A 1 178 ? 18.904 16.040 -3.553 1.00 89.06 178 PRO A CA 1
ATOM 1429 C C . PRO A 1 178 ? 18.980 14.620 -4.135 1.00 89.06 178 PRO A C 1
ATOM 1431 O O . PRO A 1 178 ? 18.900 14.452 -5.341 1.00 89.06 178 PRO A O 1
ATOM 1434 N N . HIS A 1 179 ? 19.092 13.605 -3.277 1.00 89.94 179 HIS A N 1
ATOM 1435 C CA . HIS A 1 179 ? 19.266 12.200 -3.664 1.00 89.94 179 HIS A CA 1
ATOM 1436 C C . HIS A 1 179 ? 17.996 11.344 -3.524 1.00 89.94 179 HIS A C 1
ATOM 1438 O O . HIS A 1 179 ? 18.017 10.158 -3.862 1.00 89.94 179 HIS A O 1
ATOM 1444 N N . LEU A 1 180 ? 16.908 11.909 -2.990 1.00 93.75 180 LEU A N 1
ATOM 1445 C CA . LEU A 1 180 ? 15.626 11.225 -2.839 1.00 93.75 180 LEU A CA 1
ATOM 1446 C C . LEU A 1 180 ? 14.486 12.241 -2.902 1.00 93.75 180 LEU A C 1
ATOM 1448 O O . LEU A 1 180 ? 14.362 13.091 -2.020 1.00 93.75 180 LEU A O 1
ATOM 1452 N N . LYS A 1 181 ? 13.611 12.093 -3.892 1.00 96.06 181 LYS A N 1
ATOM 1453 C CA . LYS A 1 181 ? 12.355 12.840 -3.990 1.00 96.06 181 LYS A CA 1
ATOM 1454 C C . LYS A 1 181 ? 11.187 11.873 -4.054 1.00 96.06 181 LYS A C 1
ATOM 1456 O O . LYS A 1 181 ? 11.273 10.878 -4.770 1.00 96.06 181 LYS A O 1
ATOM 1461 N N . GLN A 1 182 ? 10.122 12.162 -3.312 1.00 96.38 182 GLN A N 1
ATOM 1462 C CA . GLN A 1 182 ? 8.936 11.311 -3.226 1.00 96.38 182 GLN A CA 1
ATOM 1463 C C . GLN A 1 182 ? 7.664 12.139 -3.093 1.00 96.38 182 GLN A C 1
ATOM 1465 O O . GLN A 1 182 ? 7.597 13.091 -2.307 1.00 96.38 182 GLN A O 1
ATOM 1470 N N . ALA A 1 183 ? 6.642 11.753 -3.850 1.00 96.69 183 ALA A N 1
ATOM 1471 C CA . ALA A 1 183 ? 5.309 12.317 -3.750 1.00 96.69 183 ALA A CA 1
ATOM 1472 C C . ALA A 1 183 ? 4.254 11.314 -4.206 1.00 96.69 183 ALA A C 1
ATOM 1474 O O . ALA A 1 183 ? 4.417 10.617 -5.209 1.00 96.69 183 ALA A O 1
ATOM 1475 N N . PHE A 1 184 ? 3.111 11.326 -3.527 1.00 97.12 184 PHE A N 1
ATOM 1476 C CA . PHE A 1 184 ? 1.914 10.682 -4.040 1.00 97.12 184 PHE A CA 1
ATOM 1477 C C . PHE A 1 184 ? 1.188 11.581 -5.029 1.00 97.12 184 PHE A C 1
ATOM 1479 O O . PHE A 1 184 ? 1.080 12.796 -4.866 1.00 97.12 184 PHE A O 1
ATOM 1486 N N . THR A 1 185 ? 0.602 10.953 -6.034 1.00 96.62 185 THR A N 1
ATOM 1487 C CA . THR A 1 185 ? -0.511 11.533 -6.787 1.00 96.62 185 THR A CA 1
ATOM 1488 C C . THR A 1 185 ? -1.723 11.709 -5.867 1.00 96.62 185 THR A C 1
ATOM 1490 O O . THR A 1 185 ? -1.809 11.082 -4.807 1.00 96.62 185 THR A O 1
ATOM 1493 N N . ALA A 1 186 ? -2.668 12.578 -6.231 1.00 93.38 186 ALA A N 1
ATOM 1494 C CA . ALA A 1 186 ? -3.936 12.667 -5.513 1.00 93.38 186 ALA A CA 1
ATOM 1495 C C . ALA A 1 186 ? -4.597 11.282 -5.467 1.00 93.38 186 ALA A C 1
ATOM 1497 O O . ALA A 1 186 ? -4.614 10.568 -6.470 1.00 93.38 186 ALA A O 1
ATOM 1498 N N . GLY A 1 187 ? -5.091 10.894 -4.291 1.00 93.44 187 GLY A N 1
ATOM 1499 C CA . GLY A 1 187 ? -5.596 9.541 -4.095 1.00 93.44 187 GLY A CA 1
ATOM 1500 C C . GLY A 1 187 ? -6.844 9.270 -4.917 1.00 93.44 187 GLY A C 1
ATOM 1501 O O . GLY A 1 187 ? -7.735 10.114 -5.032 1.00 93.44 187 GLY A O 1
ATOM 1502 N N . GLU A 1 188 ? -6.915 8.064 -5.465 1.00 95.81 188 GLU A N 1
ATOM 1503 C CA . GLU A 1 188 ? -8.126 7.573 -6.093 1.00 95.81 188 GLU A CA 1
ATOM 1504 C C . GLU A 1 188 ? -9.194 7.370 -5.018 1.00 95.81 188 GLU A C 1
ATOM 1506 O O . GLU A 1 188 ? -8.977 6.660 -4.034 1.00 95.81 188 GLU A O 1
ATOM 1511 N N . ILE A 1 189 ? -10.366 7.958 -5.230 1.00 96.19 189 ILE A N 1
ATOM 1512 C CA . ILE A 1 189 ? -11.500 7.824 -4.326 1.00 96.19 189 ILE A CA 1
ATOM 1513 C C . ILE A 1 189 ? -12.336 6.610 -4.724 1.00 96.19 189 ILE A C 1
ATOM 1515 O O . ILE A 1 189 ? -12.813 6.501 -5.854 1.00 96.19 189 ILE A O 1
ATOM 1519 N N . TRP A 1 190 ? -12.540 5.692 -3.784 1.00 97.44 190 TRP A N 1
ATOM 1520 C CA . TRP A 1 190 ? -13.376 4.513 -3.972 1.00 97.44 190 TRP A CA 1
ATOM 1521 C C . TRP A 1 190 ? -14.690 4.643 -3.200 1.00 97.44 190 TRP A C 1
ATOM 1523 O O . TRP A 1 190 ? -14.678 5.048 -2.033 1.00 97.44 190 TRP A O 1
ATOM 1533 N N . PRO A 1 191 ? -15.822 4.212 -3.784 1.00 97.62 191 PRO A N 1
ATOM 1534 C CA . PRO A 1 191 ? -17.054 4.032 -3.030 1.00 97.62 191 PRO A CA 1
ATOM 1535 C C . PRO A 1 191 ? -16.848 3.056 -1.867 1.00 97.62 191 PRO A C 1
ATOM 1537 O O . PRO A 1 191 ? -16.250 1.987 -2.031 1.00 97.62 191 PRO A O 1
ATOM 1540 N N . VAL A 1 192 ? -17.380 3.402 -0.698 1.00 98.25 192 VAL A N 1
ATOM 1541 C CA . VAL A 1 192 ? -17.335 2.544 0.490 1.00 98.25 192 VAL A CA 1
ATOM 1542 C C . VAL A 1 192 ? -18.669 1.812 0.619 1.00 98.25 192 VAL A C 1
ATOM 1544 O O . VAL A 1 192 ? -19.737 2.391 0.446 1.00 98.25 192 VAL A O 1
ATOM 1547 N N . LYS A 1 193 ? -18.626 0.506 0.905 1.00 98.19 193 LYS A N 1
ATOM 1548 C CA . LYS A 1 193 ? -19.851 -0.286 1.097 1.00 98.19 193 LYS A CA 1
ATOM 1549 C C . LYS A 1 193 ? -20.566 0.156 2.373 1.00 98.19 193 LYS A C 1
ATOM 1551 O O . LYS A 1 193 ? -19.938 0.161 3.428 1.00 98.19 193 LYS A O 1
ATOM 1556 N N . GLU A 1 194 ? -21.879 0.381 2.301 1.00 98.38 194 GLU A N 1
ATOM 1557 C CA . GLU A 1 194 ? -22.692 0.800 3.458 1.00 98.38 194 GLU A CA 1
ATOM 1558 C C . GLU A 1 194 ? -22.505 -0.118 4.669 1.00 98.38 194 GLU A C 1
ATOM 1560 O O . GLU A 1 194 ? -22.307 0.350 5.780 1.00 98.38 194 GLU A O 1
ATOM 1565 N N . SER A 1 195 ? -22.447 -1.436 4.458 1.00 98.50 195 SER A N 1
ATOM 1566 C CA . SER A 1 195 ? -22.243 -2.395 5.550 1.00 98.50 195 SER A CA 1
ATOM 1567 C C . SER A 1 195 ? -20.929 -2.186 6.320 1.00 98.50 195 SER A C 1
ATOM 1569 O O . SER A 1 195 ? -20.837 -2.556 7.485 1.00 98.50 195 SER A O 1
ATOM 1571 N N . ARG A 1 196 ? -19.894 -1.629 5.675 1.00 98.44 196 ARG A N 1
ATOM 1572 C CA . ARG A 1 196 ? -18.609 -1.308 6.315 1.00 98.44 196 ARG A CA 1
ATOM 1573 C C . ARG A 1 196 ? -18.683 0.010 7.077 1.00 98.44 196 ARG A C 1
ATOM 1575 O O . ARG A 1 196 ? -18.142 0.087 8.174 1.00 98.44 196 ARG A O 1
ATOM 1582 N N . ILE A 1 197 ? -19.371 1.005 6.512 1.00 98.62 197 ILE A N 1
ATOM 1583 C CA . ILE A 1 197 ? -19.630 2.292 7.171 1.00 98.62 197 ILE A CA 1
ATOM 1584 C C . ILE A 1 197 ? -20.448 2.056 8.441 1.00 98.62 197 ILE A C 1
ATOM 1586 O O . ILE A 1 197 ? -20.024 2.461 9.517 1.00 98.62 197 ILE A O 1
ATOM 1590 N N . GLN A 1 198 ? -21.560 1.324 8.334 1.00 98.62 198 GLN A N 1
ATOM 1591 C CA . GLN A 1 198 ? -22.436 1.039 9.466 1.00 98.62 198 GLN A CA 1
ATOM 1592 C C . GLN A 1 198 ? -21.711 0.262 10.569 1.00 98.62 198 GLN A C 1
ATOM 1594 O O . GLN A 1 198 ? -21.813 0.631 11.728 1.00 98.62 198 GLN A O 1
ATOM 1599 N N . SER A 1 199 ? -20.901 -0.746 10.223 1.00 98.19 199 SER A N 1
ATOM 1600 C CA . SER A 1 199 ? -20.091 -1.471 11.217 1.00 98.19 199 SER A CA 1
ATOM 1601 C C . SER A 1 199 ? -19.103 -0.557 11.952 1.00 98.19 199 SER A C 1
ATOM 1603 O O . SER A 1 199 ? -18.939 -0.693 13.159 1.00 98.19 199 SER A O 1
ATOM 1605 N N . LEU A 1 200 ? -18.457 0.387 11.258 1.00 98.00 200 LEU A N 1
ATOM 1606 C CA . LEU A 1 200 ? -17.572 1.362 11.904 1.00 98.00 200 LEU A CA 1
ATOM 1607 C C . LEU A 1 200 ? -18.341 2.321 12.827 1.00 98.00 200 LEU A C 1
ATOM 1609 O O . LEU A 1 200 ? -17.830 2.680 13.887 1.00 98.00 200 LEU A O 1
ATOM 1613 N N . LEU A 1 201 ? -19.546 2.731 12.428 1.00 97.88 201 LEU A N 1
ATOM 1614 C CA . LEU A 1 201 ? -20.407 3.632 13.195 1.00 97.88 201 LEU A CA 1
ATOM 1615 C C . LEU A 1 201 ? -20.972 2.945 14.449 1.00 97.88 201 LEU A C 1
ATOM 1617 O O . LEU A 1 201 ? -20.878 3.498 15.542 1.00 97.88 201 LEU A O 1
ATOM 1621 N N . ASP A 1 202 ? -21.480 1.717 14.309 1.00 98.12 202 ASP A N 1
ATOM 1622 C CA . ASP A 1 202 ? -22.026 0.904 15.405 1.00 98.12 202 ASP A CA 1
ATOM 1623 C C . ASP A 1 202 ? -20.968 0.605 16.478 1.00 98.12 202 ASP A C 1
ATOM 1625 O O . ASP A 1 202 ? -21.268 0.550 17.671 1.00 98.12 202 ASP A O 1
ATOM 1629 N N . GLU A 1 203 ? -19.712 0.433 16.060 1.00 96.75 203 GLU A N 1
ATOM 1630 C CA . GLU A 1 203 ? -18.566 0.229 16.951 1.00 96.75 203 GLU A CA 1
ATOM 1631 C C . GLU A 1 203 ? -18.004 1.545 17.524 1.00 96.75 203 GLU A C 1
ATOM 1633 O O . GLU A 1 203 ? -17.075 1.515 18.332 1.00 96.75 203 GLU A O 1
ATOM 1638 N N . GLY A 1 204 ? -18.546 2.702 17.127 1.00 96.25 204 GLY A N 1
ATOM 1639 C CA . GLY A 1 204 ? -18.096 4.021 17.579 1.00 96.25 204 GLY A CA 1
ATOM 1640 C C . GLY A 1 204 ? -16.697 4.409 17.090 1.00 96.25 204 GLY A C 1
ATOM 1641 O O . GLY A 1 204 ? -16.046 5.258 17.697 1.00 96.25 204 GLY A O 1
ATOM 1642 N N . LEU A 1 205 ? -16.214 3.779 16.014 1.00 96.00 205 LEU A N 1
ATOM 1643 C CA . LEU A 1 205 ? -14.894 4.030 15.423 1.00 96.00 205 LEU A CA 1
ATOM 1644 C C . LEU A 1 205 ? -14.904 5.217 14.452 1.00 96.00 205 LEU A C 1
ATOM 1646 O O . LEU A 1 205 ? -13.851 5.771 14.142 1.00 96.00 205 LEU A O 1
ATOM 1650 N N . ILE A 1 206 ? -16.091 5.608 13.990 1.00 96.69 206 ILE A N 1
ATOM 1651 C CA . ILE A 1 206 ? -16.358 6.851 13.264 1.00 96.69 206 ILE A CA 1
ATOM 1652 C C . ILE A 1 206 ? -17.621 7.503 13.839 1.00 96.69 206 ILE A C 1
ATOM 1654 O O . ILE A 1 206 ? -18.421 6.838 14.495 1.00 96.69 206 ILE A O 1
ATOM 1658 N N . ASN A 1 207 ? -17.808 8.799 13.591 1.00 96.69 207 ASN A N 1
ATOM 1659 C CA . ASN A 1 207 ? -19.041 9.512 13.929 1.00 96.69 207 ASN A CA 1
ATOM 1660 C C . ASN A 1 207 ? -19.982 9.609 12.710 1.00 96.69 207 ASN A C 1
ATOM 1662 O O . ASN A 1 207 ? -19.601 9.266 11.590 1.00 96.69 207 ASN A O 1
ATOM 1666 N N . GLU A 1 208 ? -21.203 10.103 12.932 1.00 97.69 208 GLU A N 1
ATOM 1667 C CA . GLU A 1 208 ? -22.215 10.284 11.876 1.00 97.69 208 GLU A CA 1
ATOM 1668 C C . GLU A 1 208 ? -21.714 11.169 10.725 1.00 97.69 208 GLU A C 1
ATOM 1670 O O . GLU A 1 208 ? -21.924 10.851 9.560 1.00 97.69 208 GLU A O 1
ATOM 1675 N N . GLU A 1 209 ? -20.973 12.238 11.030 1.00 96.62 209 GLU A N 1
ATOM 1676 C CA . GLU A 1 209 ? -20.418 13.142 10.015 1.00 96.62 209 GLU A CA 1
ATOM 1677 C C . GLU A 1 209 ? -19.436 12.423 9.075 1.00 96.62 209 GLU A C 1
ATOM 1679 O O . GLU A 1 209 ? -19.525 12.544 7.851 1.00 96.62 209 GLU A O 1
ATOM 1684 N N . ALA A 1 210 ? -18.515 11.631 9.62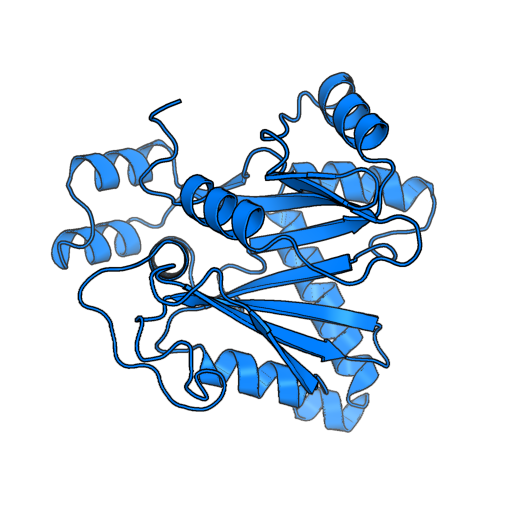9 1.00 96.62 210 ALA A N 1
ATOM 1685 C CA . ALA A 1 210 ? -17.593 10.823 8.842 1.00 96.62 210 ALA A CA 1
ATOM 1686 C C . ALA A 1 210 ? -18.334 9.733 8.053 1.00 96.62 210 ALA A C 1
ATOM 1688 O O . ALA A 1 210 ? -17.989 9.481 6.897 1.00 96.62 210 ALA A O 1
ATOM 1689 N N . ALA A 1 211 ? -19.359 9.111 8.644 1.00 97.88 211 ALA A N 1
ATOM 1690 C CA . ALA A 1 211 ? -20.186 8.119 7.966 1.00 97.88 211 ALA A CA 1
ATOM 1691 C C . ALA A 1 211 ? -20.901 8.720 6.745 1.00 97.88 211 ALA A C 1
ATOM 1693 O O . ALA A 1 211 ? -20.784 8.185 5.641 1.00 97.88 211 ALA A O 1
ATOM 1694 N N . ASP A 1 212 ? -21.565 9.864 6.911 1.00 97.75 212 ASP A N 1
ATOM 1695 C CA . ASP A 1 212 ? -22.252 10.575 5.830 1.00 97.75 212 ASP A CA 1
ATOM 1696 C C . ASP A 1 212 ? -21.288 11.028 4.735 1.00 97.75 212 ASP A C 1
ATOM 1698 O O . ASP A 1 212 ? -21.579 10.882 3.542 1.00 97.75 212 ASP A O 1
ATOM 1702 N N . ARG A 1 213 ? -20.095 11.491 5.119 1.00 96.44 213 ARG A N 1
ATOM 1703 C CA . ARG A 1 213 ? -19.037 11.812 4.161 1.00 96.44 213 ARG A CA 1
ATOM 1704 C C . ARG A 1 213 ? -18.632 10.588 3.343 1.00 96.44 213 ARG A C 1
ATOM 1706 O O . ARG A 1 213 ? -18.608 10.672 2.117 1.00 96.44 213 ARG A O 1
ATOM 1713 N N . PHE A 1 214 ? -18.365 9.447 3.979 1.00 97.69 214 PHE A N 1
ATOM 1714 C CA . PHE A 1 214 ? -17.991 8.223 3.262 1.00 97.69 214 PHE A CA 1
ATOM 1715 C C . PHE A 1 214 ? -19.111 7.695 2.358 1.00 97.69 214 PHE A C 1
ATOM 1717 O O . PHE A 1 214 ? -18.815 7.178 1.279 1.00 97.69 214 PHE A O 1
ATOM 1724 N N . ARG A 1 215 ? -20.383 7.863 2.743 1.00 97.69 215 ARG A N 1
ATOM 1725 C CA . ARG A 1 215 ? -21.539 7.523 1.894 1.00 97.69 215 ARG A CA 1
ATOM 1726 C C . ARG A 1 215 ? -21.598 8.383 0.639 1.00 97.69 215 ARG A C 1
ATOM 1728 O O . ARG A 1 215 ? -21.823 7.864 -0.451 1.00 97.69 215 ARG A O 1
ATOM 1735 N N . LEU A 1 216 ? -21.420 9.694 0.801 1.00 97.06 216 LEU A N 1
ATOM 1736 C CA . LEU A 1 216 ? -21.576 10.658 -0.283 1.00 97.06 216 LEU A CA 1
ATOM 1737 C C . LEU A 1 216 ? -20.368 10.683 -1.220 1.00 97.06 216 LEU A C 1
ATOM 1739 O O . LEU A 1 216 ? -20.524 10.792 -2.434 1.00 97.06 216 LEU A O 1
ATOM 1743 N N . GLN A 1 217 ? -19.168 10.632 -0.651 1.00 95.88 217 GLN A N 1
ATOM 1744 C CA . GLN A 1 217 ? -17.937 10.950 -1.363 1.00 95.88 217 GLN A CA 1
ATOM 1745 C C . GLN A 1 217 ? -17.023 9.741 -1.539 1.00 95.88 217 GLN A C 1
ATOM 1747 O O . GLN A 1 217 ? -16.158 9.786 -2.401 1.00 95.88 217 GLN A O 1
ATOM 1752 N N . GLY A 1 218 ? -17.207 8.659 -0.780 1.00 97.19 218 GLY A N 1
ATOM 1753 C CA . GLY A 1 218 ? -16.244 7.561 -0.721 1.00 97.19 218 GLY A CA 1
ATOM 1754 C C . GLY A 1 218 ? -15.028 7.894 0.148 1.00 97.19 218 GLY A C 1
ATOM 1755 O O . GLY A 1 218 ? -15.066 8.807 0.970 1.00 97.19 218 GLY A O 1
ATOM 1756 N N . ALA A 1 219 ? -13.953 7.125 -0.010 1.00 97.12 219 ALA A N 1
ATOM 1757 C CA . ALA A 1 219 ? -12.693 7.312 0.711 1.00 97.12 219 ALA A CA 1
ATOM 1758 C C . ALA A 1 219 ? -11.493 7.016 -0.195 1.00 97.12 219 ALA A C 1
ATOM 1760 O O . ALA A 1 219 ? -11.628 6.264 -1.164 1.00 97.12 219 ALA A O 1
ATOM 1761 N N . ILE A 1 220 ? -10.324 7.589 0.116 1.00 96.12 220 ILE A N 1
ATOM 1762 C CA . ILE A 1 220 ? -9.092 7.285 -0.619 1.00 96.12 220 ILE A CA 1
ATOM 1763 C C . ILE A 1 220 ? -8.757 5.802 -0.503 1.00 96.12 220 ILE A C 1
ATOM 1765 O O . ILE A 1 220 ? -8.542 5.255 0.579 1.00 96.12 220 ILE A O 1
ATOM 1769 N N . GLY A 1 221 ? -8.658 5.188 -1.670 1.00 97.12 221 GLY A N 1
ATOM 1770 C CA . GLY A 1 221 ? -8.316 3.801 -1.846 1.00 97.12 221 GLY A CA 1
ATOM 1771 C C . GLY A 1 221 ? -6.854 3.574 -2.164 1.00 97.12 221 GLY A C 1
ATOM 1772 O O . GLY A 1 221 ? -6.206 2.765 -1.510 1.00 97.12 221 GLY A O 1
ATOM 1773 N N . SER A 1 222 ? -6.320 4.267 -3.165 1.00 97.69 222 SER A N 1
ATOM 1774 C CA . SER A 1 222 ? -4.941 4.044 -3.590 1.00 97.69 222 SER A CA 1
ATOM 1775 C C . SER A 1 222 ? -4.296 5.266 -4.224 1.00 97.69 222 SER A C 1
ATOM 1777 O O . SER A 1 222 ? -4.974 6.203 -4.638 1.00 97.69 222 SER A O 1
ATOM 1779 N N . HIS A 1 223 ? -2.974 5.222 -4.347 1.00 97.50 223 HIS A N 1
ATOM 1780 C CA . HIS A 1 223 ? -2.163 6.238 -5.009 1.00 97.50 223 HIS A CA 1
ATOM 1781 C C . HIS A 1 223 ? -1.218 5.590 -6.023 1.00 97.50 223 HIS A C 1
ATOM 1783 O O . HIS A 1 223 ? -0.907 4.404 -5.919 1.00 97.50 223 HIS A O 1
ATOM 1789 N N . LEU A 1 224 ? -0.734 6.381 -6.979 1.00 97.75 224 LEU A N 1
ATOM 1790 C CA . LEU A 1 224 ? 0.562 6.152 -7.620 1.00 97.75 224 LEU A CA 1
ATOM 1791 C C . LEU A 1 224 ? 1.603 7.015 -6.899 1.00 97.75 224 LEU A C 1
ATOM 1793 O O . LEU A 1 224 ? 1.351 8.208 -6.688 1.00 97.75 224 LEU A O 1
ATOM 1797 N N . GLU A 1 225 ? 2.751 6.434 -6.559 1.00 97.62 225 GLU A N 1
ATOM 1798 C CA . GLU A 1 225 ? 3.890 7.172 -6.015 1.00 97.62 225 GLU A CA 1
ATOM 1799 C C . GLU A 1 225 ? 4.938 7.448 -7.093 1.00 97.62 225 GLU A C 1
ATOM 1801 O O . GLU A 1 225 ? 5.296 6.576 -7.890 1.00 97.62 225 GLU A O 1
ATOM 1806 N N . ILE A 1 226 ? 5.402 8.695 -7.116 1.00 96.94 226 ILE A N 1
ATOM 1807 C CA . ILE A 1 226 ? 6.459 9.185 -7.991 1.00 96.94 226 ILE A CA 1
ATOM 1808 C C . ILE A 1 226 ? 7.712 9.307 -7.137 1.00 96.94 226 ILE A C 1
ATOM 1810 O O . ILE A 1 226 ? 7.738 10.119 -6.208 1.00 96.94 226 ILE A O 1
ATOM 1814 N N . LEU A 1 227 ? 8.745 8.542 -7.483 1.00 96.00 227 LEU A N 1
ATOM 1815 C CA . LEU A 1 227 ? 10.033 8.606 -6.814 1.00 96.00 227 LEU A CA 1
ATOM 1816 C C . LEU A 1 227 ? 11.164 8.903 -7.792 1.00 96.00 227 LEU A C 1
ATOM 1818 O O . LEU A 1 227 ? 11.179 8.428 -8.924 1.00 96.00 227 LEU A O 1
ATOM 1822 N N . GLN A 1 228 ? 12.148 9.650 -7.309 1.00 95.56 228 GLN A N 1
ATOM 1823 C CA . GLN A 1 228 ? 13.472 9.743 -7.907 1.00 95.56 228 GLN A CA 1
ATOM 1824 C C . GLN A 1 228 ? 14.511 9.418 -6.839 1.00 95.56 228 GLN A C 1
ATOM 1826 O O . GLN A 1 228 ? 14.535 10.037 -5.774 1.00 95.56 228 GLN A O 1
ATOM 1831 N N . ARG A 1 229 ? 15.364 8.436 -7.134 1.00 92.38 229 ARG A N 1
ATOM 1832 C CA . ARG A 1 229 ? 16.548 8.083 -6.347 1.00 92.38 229 ARG A CA 1
ATOM 1833 C C . ARG A 1 229 ? 17.775 8.385 -7.183 1.00 92.38 229 ARG A C 1
ATOM 1835 O O . ARG A 1 229 ? 17.857 7.964 -8.334 1.00 92.38 229 ARG A O 1
ATOM 1842 N N . GLU A 1 230 ? 18.748 9.044 -6.576 1.00 88.19 230 GLU A N 1
ATOM 1843 C CA . GLU A 1 230 ? 20.049 9.282 -7.194 1.00 88.19 230 GLU A CA 1
ATOM 1844 C C . GLU A 1 230 ? 21.169 8.658 -6.360 1.00 88.19 230 GLU A C 1
ATOM 1846 O O . GLU A 1 230 ? 20.965 8.213 -5.228 1.00 88.19 230 GLU A O 1
ATOM 1851 N N . GLU A 1 231 ? 22.361 8.570 -6.955 1.00 83.56 231 GLU A N 1
ATOM 1852 C CA . GLU A 1 231 ? 23.607 8.188 -6.270 1.00 83.56 231 GLU A CA 1
ATOM 1853 C C . GLU A 1 231 ? 23.570 6.824 -5.545 1.00 83.56 231 GLU A C 1
ATOM 1855 O O . GLU A 1 231 ? 24.373 6.545 -4.656 1.00 83.56 231 GLU A O 1
ATOM 1860 N N . GLY A 1 232 ? 22.648 5.938 -5.933 1.00 76.75 232 GLY A N 1
ATOM 1861 C CA . GLY A 1 232 ? 22.494 4.619 -5.319 1.00 76.75 232 GLY A CA 1
ATOM 1862 C C . GLY A 1 232 ? 21.887 4.645 -3.912 1.00 76.75 232 GLY A C 1
ATOM 1863 O O . GLY A 1 232 ? 22.065 3.680 -3.166 1.00 76.75 232 GLY A O 1
ATOM 1864 N N . PHE A 1 233 ? 21.177 5.712 -3.532 1.00 80.00 233 PHE A N 1
ATOM 1865 C CA . PHE A 1 233 ? 20.512 5.811 -2.234 1.00 80.00 233 PHE A CA 1
ATOM 1866 C C . PHE A 1 233 ? 19.407 4.750 -2.059 1.00 80.00 233 PHE A C 1
ATOM 1868 O O . PHE A 1 233 ? 18.419 4.726 -2.792 1.00 80.00 233 PHE A O 1
ATOM 1875 N N . LYS A 1 234 ? 19.547 3.889 -1.040 1.00 75.31 234 LYS A N 1
ATOM 1876 C CA . LYS A 1 234 ? 18.619 2.774 -0.736 1.00 75.31 234 LYS A CA 1
ATOM 1877 C C . LYS A 1 234 ? 17.791 2.958 0.544 1.00 75.31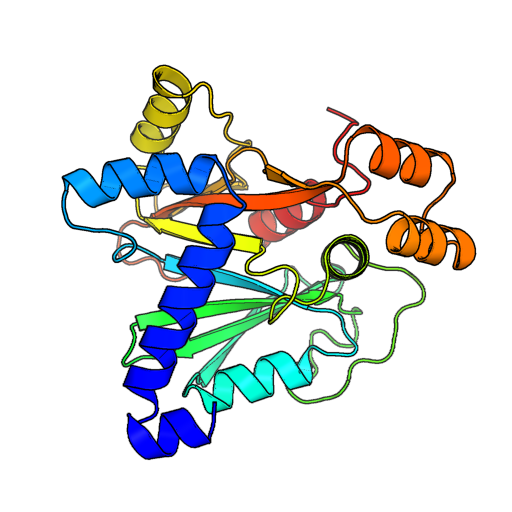 234 LYS A C 1
ATOM 1879 O O . LYS A 1 234 ? 17.126 2.015 0.971 1.00 75.31 234 LYS A O 1
ATOM 1884 N N . GLY A 1 235 ? 17.896 4.121 1.188 1.00 76.38 235 GLY A N 1
ATOM 1885 C CA . GLY A 1 235 ? 17.210 4.421 2.445 1.00 76.38 235 GLY A CA 1
ATOM 1886 C C . GLY A 1 235 ? 15.810 5.005 2.250 1.00 76.38 235 GLY A C 1
ATOM 1887 O O . GLY A 1 235 ? 15.356 5.222 1.125 1.00 76.38 235 GLY A O 1
ATOM 1888 N N . PHE A 1 236 ? 15.156 5.303 3.371 1.00 78.00 236 PHE A N 1
ATOM 1889 C CA . PHE A 1 236 ? 13.820 5.896 3.435 1.00 78.00 236 PHE A CA 1
ATOM 1890 C C . PHE A 1 236 ? 13.803 7.048 4.449 1.00 78.00 236 PHE A C 1
ATOM 1892 O O . PHE A 1 236 ? 14.460 6.973 5.491 1.00 78.00 236 PHE A O 1
ATOM 1899 N N . ASN A 1 237 ? 13.055 8.115 4.159 1.00 81.19 237 ASN A N 1
ATOM 1900 C CA . ASN A 1 237 ? 12.925 9.274 5.044 1.00 81.19 237 ASN A CA 1
ATOM 1901 C C . ASN A 1 237 ? 11.811 9.051 6.083 1.00 81.19 237 ASN A C 1
ATOM 1903 O O . ASN A 1 237 ? 10.639 9.293 5.805 1.00 81.19 237 ASN A O 1
ATOM 1907 N N . GLN A 1 238 ? 12.174 8.607 7.290 1.00 81.56 238 GLN A N 1
ATOM 1908 C CA . GLN A 1 238 ? 11.211 8.277 8.354 1.00 81.56 238 GLN A CA 1
ATOM 1909 C C . GLN A 1 238 ? 10.240 9.414 8.691 1.00 81.56 238 GLN A C 1
ATOM 1911 O O . GLN A 1 238 ? 9.043 9.163 8.820 1.00 81.56 238 GLN A O 1
ATOM 1916 N N . THR A 1 239 ? 10.726 10.653 8.802 1.00 80.31 239 THR A N 1
ATOM 1917 C CA . THR A 1 239 ? 9.874 11.800 9.151 1.00 80.31 239 THR A CA 1
ATOM 1918 C C . THR A 1 239 ? 8.855 12.086 8.051 1.00 80.31 239 THR A C 1
ATOM 1920 O O . THR A 1 239 ? 7.665 12.180 8.338 1.00 80.31 239 THR A O 1
ATOM 1923 N N . GLY A 1 240 ? 9.303 12.136 6.791 1.00 78.50 240 GLY A N 1
ATOM 1924 C CA . GLY A 1 240 ? 8.421 12.366 5.643 1.00 78.50 240 GLY A CA 1
ATOM 1925 C C . GLY A 1 240 ? 7.366 11.271 5.479 1.00 78.50 240 GLY A C 1
ATOM 1926 O O . GLY A 1 240 ? 6.196 11.557 5.232 1.00 78.50 240 GLY A O 1
ATOM 1927 N N . ILE A 1 241 ? 7.753 10.011 5.697 1.00 82.75 241 ILE A N 1
ATOM 1928 C CA . ILE A 1 241 ? 6.825 8.880 5.592 1.00 82.75 241 ILE A CA 1
ATOM 1929 C C . ILE A 1 241 ? 5.765 8.915 6.708 1.00 82.75 241 ILE A C 1
ATOM 1931 O O . ILE A 1 241 ? 4.601 8.585 6.478 1.00 82.75 241 ILE A O 1
ATOM 1935 N N . ASN A 1 242 ? 6.121 9.355 7.916 1.00 86.50 242 ASN A N 1
ATOM 1936 C CA . ASN A 1 242 ? 5.129 9.514 8.979 1.00 86.50 242 ASN A CA 1
ATOM 1937 C C . ASN A 1 242 ? 4.066 10.557 8.624 1.00 86.50 242 ASN A C 1
ATOM 1939 O O . ASN A 1 242 ? 2.873 10.324 8.810 1.00 86.50 242 ASN A O 1
ATOM 1943 N N . GLU A 1 243 ? 4.507 11.704 8.108 1.00 87.06 243 GLU A N 1
ATOM 1944 C CA . GLU A 1 243 ? 3.620 12.794 7.707 1.00 87.06 243 GLU A CA 1
ATOM 1945 C C . GLU A 1 243 ? 2.653 12.332 6.614 1.00 87.06 243 GLU A C 1
ATOM 1947 O O . GLU A 1 243 ? 1.442 12.509 6.754 1.00 87.06 243 GLU A O 1
ATOM 1952 N N . ILE A 1 244 ? 3.148 11.649 5.575 1.00 89.31 244 ILE A N 1
ATOM 1953 C CA . ILE A 1 244 ? 2.286 11.208 4.472 1.00 89.31 244 ILE A CA 1
ATOM 1954 C C . ILE A 1 244 ? 1.291 10.113 4.889 1.00 89.31 244 ILE A C 1
ATOM 1956 O O . ILE A 1 244 ? 0.169 10.066 4.378 1.00 89.31 244 ILE A O 1
ATOM 1960 N N . ILE A 1 245 ? 1.626 9.250 5.854 1.00 88.62 245 ILE A N 1
ATOM 1961 C CA . ILE A 1 245 ? 0.651 8.286 6.387 1.00 88.62 245 ILE A CA 1
ATOM 1962 C C . ILE A 1 245 ? -0.474 8.985 7.152 1.00 88.62 245 ILE A C 1
ATOM 1964 O O . ILE A 1 245 ? -1.624 8.555 7.072 1.00 88.62 245 ILE A O 1
ATOM 1968 N N . LEU A 1 246 ? -0.202 10.093 7.836 1.00 88.81 246 LEU A N 1
ATOM 1969 C CA . LEU A 1 246 ? -1.260 10.890 8.461 1.00 88.81 246 LEU A CA 1
ATOM 1970 C C . LEU A 1 246 ? -2.093 11.653 7.420 1.00 88.81 246 LEU A C 1
ATOM 1972 O O . LEU A 1 246 ? -3.316 11.715 7.545 1.00 88.81 246 LEU A O 1
ATOM 1976 N N . GLU A 1 247 ? -1.470 12.181 6.363 1.00 89.31 247 GLU A N 1
ATOM 1977 C CA . GLU A 1 247 ? -2.181 12.878 5.278 1.00 89.31 247 GLU A CA 1
ATOM 1978 C C . GLU A 1 247 ? -3.038 11.938 4.413 1.00 89.31 247 GLU A C 1
ATOM 1980 O O . GLU A 1 247 ? -4.049 12.349 3.843 1.00 89.31 247 GLU A O 1
ATOM 1985 N N . THR A 1 248 ? -2.684 10.653 4.349 1.00 88.12 248 THR A N 1
ATOM 1986 C CA . THR A 1 248 ? -3.488 9.620 3.673 1.00 88.12 248 THR A CA 1
ATOM 1987 C C . THR A 1 248 ? -4.530 8.971 4.588 1.00 88.12 248 THR A C 1
ATOM 1989 O O . THR A 1 248 ? -5.144 7.972 4.204 1.00 88.12 248 THR A O 1
ATOM 1992 N N . ASN A 1 249 ? -4.776 9.531 5.780 1.00 92.06 249 ASN A N 1
ATOM 1993 C CA . ASN A 1 249 ? -5.836 9.062 6.665 1.00 92.06 249 ASN A CA 1
ATOM 1994 C C . ASN A 1 249 ? -7.228 9.404 6.089 1.00 92.06 249 ASN A C 1
ATOM 1996 O O . ASN A 1 249 ? -7.528 10.580 5.867 1.00 92.06 249 ASN A O 1
ATOM 2000 N N . PRO A 1 250 ? -8.121 8.412 5.898 1.00 91.75 250 PRO A N 1
ATOM 2001 C CA . PRO A 1 250 ? -9.468 8.659 5.381 1.00 91.75 250 PRO A CA 1
ATOM 2002 C C . PRO A 1 250 ? -10.326 9.636 6.210 1.00 91.75 250 PRO A C 1
ATOM 2004 O O . PRO A 1 250 ? -11.303 10.180 5.693 1.00 91.75 250 PRO A O 1
ATOM 2007 N N . LEU A 1 251 ? -10.012 9.872 7.491 1.00 90.19 251 LEU A N 1
ATOM 2008 C CA . LEU A 1 251 ? -10.774 10.802 8.336 1.00 90.19 251 LEU A CA 1
ATOM 2009 C C . LEU A 1 251 ? -10.441 12.278 8.108 1.00 90.19 251 LEU A C 1
ATOM 2011 O O . LEU A 1 251 ? -11.320 13.110 8.326 1.00 90.19 251 LEU A O 1
ATOM 2015 N N . THR A 1 252 ? -9.218 12.605 7.692 1.00 82.56 252 THR A N 1
ATOM 2016 C CA . THR A 1 252 ? -8.683 13.982 7.707 1.00 82.56 252 THR A CA 1
ATOM 2017 C C . THR A 1 252 ? -8.638 14.644 6.328 1.00 82.56 252 THR A C 1
ATOM 2019 O O . THR A 1 252 ? -8.298 15.818 6.212 1.00 82.56 252 THR A O 1
ATOM 2022 N N . GLN A 1 253 ? -9.029 13.929 5.272 1.00 65.31 253 GLN A N 1
ATOM 2023 C CA . GLN A 1 253 ? -8.848 14.323 3.866 1.00 65.31 253 GLN A CA 1
ATOM 2024 C C . GLN A 1 253 ? -9.625 15.555 3.370 1.00 65.31 253 GLN A C 1
ATOM 2026 O O . GLN A 1 253 ? -9.546 15.861 2.183 1.00 65.31 253 GLN A O 1
ATOM 2031 N N . GLN A 1 254 ? -10.355 16.277 4.225 1.00 48.38 254 GLN A N 1
ATOM 2032 C CA . GLN A 1 254 ? -11.123 17.464 3.816 1.00 48.38 254 GLN A CA 1
ATOM 2033 C C . GLN A 1 254 ? -10.938 18.717 4.673 1.00 48.38 254 GLN A C 1
ATOM 2035 O O . GLN A 1 254 ? -11.690 19.672 4.511 1.00 48.38 254 GLN A O 1
ATOM 2040 N N . GLU A 1 255 ? -9.903 18.790 5.509 1.00 37.97 255 GLU A N 1
ATOM 2041 C CA . GLU A 1 255 ? -9.526 20.088 6.094 1.00 37.97 255 GLU A CA 1
ATOM 2042 C C . GLU A 1 255 ? -8.642 20.955 5.166 1.00 37.97 255 GLU A C 1
ATOM 2044 O O . GLU A 1 255 ? -8.171 22.008 5.596 1.00 37.97 255 GLU A O 1
ATOM 2049 N N . LYS A 1 256 ? -8.412 20.567 3.898 1.00 33.34 256 LYS A N 1
ATOM 2050 C CA . LYS A 1 256 ? -7.593 21.333 2.935 1.00 33.34 256 LYS A CA 1
ATOM 2051 C C . LYS A 1 256 ? -8.188 21.388 1.529 1.00 33.34 256 LYS A C 1
ATOM 2053 O O . LYS A 1 256 ? -8.518 20.312 0.985 1.00 33.34 256 LYS A O 1
#

Sequence (256 aa):
IRAAIDDLGIDRTCDLFFAAERAYWQQRNGVARIQKARQDTLGMGWANHDHHTYRSSRKHFWRLISVLELLGFQLRERFYAGKEAGWGAQVLEQPAAGVVIFADVDLSPEEVSQDFAHEPLPELKQLGTVGLWCRLHGEAFLQAGMHHLECQFDFDAAREQLADENAVKTMKPFTDLPHLKQAFTAGEIWPVKESRIQSLLDEGLINEEAADRFRLQGAIGSHLEILQREEGFKGFNQTGINEIILETNPLTQQEK

pLDDT: mean 93.72, std 7.85, range [33.34, 98.62]

Foldseek 3Di:
DVVCCVVPNLQVVLLVVVVVLLVVVCVQFVLSVVVQVVVVVVVCRQVQWPAFEFFFELQCQLVVLVVVVSSVKDFDDKAALALCLQKIWTWIARVSSGYIYTYIYGDHSVCSPPPSNNDRDDDDLADAQRNLLCLFWNGCPPTQGTQEIEGADPQVVVQVCCCPVPVWAKDDWLDDDPFKTKTWIDFRFDQGDLVSLVVCPVSVNDDPVLSVCCNVTGFGRHTYMYMHGPPPDPDDDSRSVSVVSNCRRRRPVPPD

Mean predicted aligned error: 3.76 Å

Secondary structure (DSSP, 8-state):
-HHHHHHH-HHHHHHHHHHHHHHHHHHT-HHHHHHHHHHHHTT-TTTTEEEEEEE--TTTHHHHHHHHHHTT-EEEEEE-SSGGGSEEEEEEEETTTTEEEEEEEE--TTTTTS-TTTSPPPPPSS--HHHHHHHHH--IIIII--SEEEEE--HHHHHHHHHHHH---BPPPSEEETTEEEEEBPPEEEPPPHHHHHHHHHTTSS-HHHHHHHHHH-EEEEEEEEEEE-TT-----HHHHHHHHHHT-TTTTT--

Solvent-accessible surface area (backbone atoms only — not comparable to full-atom values): 13646 Å² total; per-residue (Å²): 106,69,73,44,30,77,74,59,34,41,55,55,38,32,46,55,49,51,52,48,47,52,52,56,32,33,77,69,24,69,67,41,45,55,51,36,54,60,30,45,80,71,72,49,52,71,77,54,48,61,38,39,32,32,37,23,33,44,86,47,35,27,56,54,45,53,51,42,43,68,39,56,33,41,83,73,49,80,46,58,55,55,52,85,56,39,37,34,25,49,30,31,38,23,81,88,64,62,46,32,36,39,42,31,28,44,34,55,56,80,45,70,84,49,66,58,58,71,43,84,45,77,86,67,98,67,70,38,49,35,33,45,48,19,58,54,57,30,42,19,78,100,59,47,34,46,35,29,47,29,31,64,47,62,51,66,62,51,50,50,47,37,34,74,78,64,69,42,56,62,48,78,62,48,35,85,47,98,46,40,34,32,29,40,35,57,57,32,66,35,84,43,54,65,74,41,46,50,52,35,42,79,69,64,78,41,53,71,69,58,42,52,45,30,69,76,68,22,39,66,57,32,34,43,34,46,25,27,70,37,96,84,61,84,79,80,61,46,69,29,53,48,52,49,48,58,65,67,15,72,87,61,68,75,86,115

Nearest PDB structures (foldseek):
  1t47-assembly1_B  TM=5.047E-01  e=3.219E-05  Streptomyces avermitilis
  7xnt-assembly1_G  TM=5.361E-01  e=6.734E-05  Pseudomonas fluorescens
  7z7r-assembly1_C  TM=7.944E-01  e=2.074E+00  Escherichia coli str. K-12 substr. MC4100
  7z83-assembly1_C  TM=3.548E-01  e=1.950E+00  Escherichia coli BL21(DE3)
  2p7m-assembly4_E-3  TM=3.155E-01  e=3.190E+00  Listeria monocytogenes EGD-e